Protein AF-A0A444XR98-F1 (afdb_monomer)

Foldseek 3Di:
DDDPQRCCCVPVVDHDPPPVDAWDFDDDPVDTDTHDPVRDDDDPPDDDDDDDDPVVVVVVCVVPVDDPVVVVVVLLVVCVVVPVVPDPVCVVVVHDDDSDDDDDDDDDDAFDWDAADPQFPDGIDGADPNDDDCPSRDDPHPLDDDQLDDDDDVVRVVCCVPDDDDDFDDVVVVDPRRDDPPPCPCLAPPLVVLVVVLVPFDDPDPVSVSVSVVSVSVSVSSVVVVVVVVVVVFVVVLVVPVVPDPDDDAFDFSDWDDGHPDIDTDTHHDPPPDDD

Sequence (276 aa):
MKSVVEYFQEMYGFTIQYTHLPCLQVGNQNKANYLPMEACKIVEGQRYTKRLNEKQITALLKVTCQRPRDRKNDILRTVQHNSYNKDPYAKEFGLKISEKLASVEARILPAPWLKYHESGKEKNCLPQVGQWNMMNKFGNLSYGFQANTWLVPPFIAKSPSNFVALPAEDESWGGNGGGQGRNGEYELRQWALDFVVLASLSCKTEEERVVRDRKAFLLHSRFVDILIFMAIKAIKHVMKSNIKNESNSPSSILHEERIGDLSGVVKCDIRNGNRV

Solvent-accessible surface area (backbone atoms only — not comparable to full-atom values): 17994 Å² total; per-residue (Å²): 138,81,51,74,61,56,48,35,33,72,76,67,69,42,81,74,83,67,76,88,57,70,60,46,78,42,83,49,88,93,59,67,41,76,39,54,57,90,82,57,76,87,71,83,92,70,82,84,83,73,88,74,53,72,69,56,47,52,55,48,45,70,72,68,68,61,56,73,69,58,49,52,52,52,51,48,51,49,50,60,71,64,39,60,78,70,37,66,65,40,56,72,74,69,55,79,71,77,83,64,81,87,84,76,94,81,80,88,78,79,68,65,78,45,80,46,38,82,66,12,86,40,38,66,48,70,46,55,98,91,42,80,78,67,80,60,29,73,20,79,53,91,83,60,83,84,76,73,76,86,86,80,60,68,84,62,67,72,47,61,93,79,58,75,85,72,90,73,73,51,66,91,74,75,42,81,60,62,80,72,83,61,90,72,77,62,57,74,48,60,56,68,59,54,53,52,57,56,72,68,53,67,62,90,47,72,67,36,36,53,53,44,54,52,52,48,50,56,53,49,54,55,50,51,54,51,51,51,52,50,51,51,51,54,50,53,49,43,60,61,52,52,79,76,52,96,82,78,70,87,66,45,76,68,46,76,50,76,45,73,79,45,74,51,75,44,65,51,75,68,82,78,77,77,89,126

Structure (mmCIF, N/CA/C/O backbone):
data_AF-A0A444XR98-F1
#
_entry.id   AF-A0A444XR98-F1
#
loop_
_atom_site.group_PDB
_atom_site.id
_atom_site.type_symbol
_atom_site.label_atom_id
_atom_site.label_alt_id
_atom_site.label_comp_id
_atom_site.label_asym_id
_atom_site.label_entity_id
_atom_site.label_seq_id
_atom_site.pdbx_PDB_ins_code
_atom_site.Cartn_x
_atom_site.Cartn_y
_atom_site.Cartn_z
_atom_site.occupancy
_atom_site.B_iso_or_equiv
_atom_site.auth_seq_id
_atom_site.auth_comp_id
_atom_site.auth_asym_id
_atom_site.auth_atom_id
_atom_site.pdbx_PDB_model_num
ATOM 1 N N . MET A 1 1 ? -22.009 15.738 46.926 1.00 65.38 1 MET A N 1
ATOM 2 C CA . MET A 1 1 ? -21.318 15.358 45.676 1.00 65.38 1 MET A CA 1
ATOM 3 C C . MET A 1 1 ? -21.162 13.848 45.738 1.00 65.38 1 MET A C 1
ATOM 5 O O . MET A 1 1 ? -20.566 13.402 46.704 1.00 65.38 1 MET A O 1
ATOM 9 N N . LYS A 1 2 ? -21.801 13.083 44.842 1.00 84.38 2 LYS A N 1
ATOM 10 C CA . LYS A 1 2 ? -21.720 11.610 44.847 1.00 84.38 2 LYS A CA 1
ATOM 11 C C . LYS A 1 2 ? -20.600 11.157 43.924 1.00 84.38 2 LYS A C 1
ATOM 13 O O . LYS A 1 2 ? -20.416 11.759 42.863 1.00 84.38 2 LYS A O 1
ATOM 18 N N . SER A 1 3 ? -19.863 10.127 44.320 1.00 90.69 3 SER A N 1
ATOM 19 C CA . SER A 1 3 ? -18.870 9.516 43.438 1.00 90.69 3 SER A CA 1
ATOM 20 C C . SER A 1 3 ? -19.556 8.720 42.319 1.00 90.69 3 SER A C 1
ATOM 22 O O . SER A 1 3 ? -20.712 8.313 42.442 1.00 90.69 3 SER A O 1
ATOM 24 N N . VAL A 1 4 ? -18.851 8.483 41.207 1.00 91.06 4 VAL A N 1
ATOM 25 C CA . VAL A 1 4 ? -19.368 7.622 40.124 1.00 91.06 4 VAL A CA 1
ATOM 26 C C . VAL A 1 4 ? -19.651 6.209 40.652 1.00 91.06 4 VAL A C 1
ATOM 28 O O . VAL A 1 4 ? -20.642 5.601 40.262 1.00 91.06 4 VAL A O 1
ATOM 31 N N . VAL A 1 5 ? -18.832 5.720 41.589 1.00 92.19 5 VAL A N 1
ATOM 32 C CA . VAL A 1 5 ? -19.006 4.410 42.236 1.00 92.19 5 VAL A CA 1
ATOM 33 C C . VAL A 1 5 ? -20.314 4.352 43.021 1.00 92.19 5 VAL A C 1
ATOM 35 O O . VAL A 1 5 ? -21.117 3.450 42.798 1.00 92.19 5 VAL A O 1
ATOM 38 N N . GLU A 1 6 ? -20.564 5.340 43.883 1.00 93.31 6 GLU A N 1
ATOM 39 C CA . GLU A 1 6 ? -21.811 5.438 44.652 1.00 93.31 6 GLU A CA 1
ATOM 40 C C . GLU A 1 6 ? -23.029 5.539 43.734 1.00 93.31 6 GLU A C 1
ATOM 42 O O . GLU A 1 6 ? -24.011 4.828 43.927 1.00 93.31 6 GLU A O 1
ATOM 47 N N . TYR A 1 7 ? -22.955 6.378 42.696 1.00 93.75 7 TYR A N 1
ATOM 48 C CA . TYR A 1 7 ? -24.053 6.554 41.749 1.00 93.75 7 TYR A CA 1
ATOM 49 C C . TYR A 1 7 ? -24.399 5.251 41.018 1.00 93.75 7 TYR A C 1
ATOM 51 O O . TYR A 1 7 ? -25.575 4.911 40.901 1.00 93.75 7 TYR A O 1
ATOM 59 N N . PHE A 1 8 ? -23.399 4.501 40.546 1.00 94.06 8 PHE A N 1
ATOM 60 C CA . PHE A 1 8 ? -23.641 3.240 39.842 1.00 94.06 8 PHE A CA 1
ATOM 61 C C . PHE A 1 8 ? -24.150 2.128 40.765 1.00 94.06 8 PHE A C 1
ATOM 63 O O . PHE A 1 8 ? -25.022 1.355 40.359 1.00 94.06 8 PHE A O 1
ATOM 70 N N . GLN A 1 9 ? -23.678 2.091 42.012 1.00 93.31 9 GLN A N 1
ATOM 71 C CA . GLN A 1 9 ? -24.171 1.152 43.013 1.00 93.31 9 GLN A CA 1
ATOM 72 C C . GLN A 1 9 ? -25.631 1.438 43.387 1.00 93.31 9 GLN A C 1
ATOM 74 O O . GLN A 1 9 ? -26.441 0.518 43.428 1.00 93.31 9 GLN A O 1
ATOM 79 N N . GLU A 1 10 ? -25.981 2.700 43.643 1.00 94.56 10 GLU A N 1
ATOM 80 C CA . GLU A 1 10 ? -27.330 3.081 44.076 1.00 94.56 10 GLU A CA 1
ATOM 81 C C . GLU A 1 10 ? -28.358 3.044 42.939 1.00 94.56 10 GLU A C 1
ATOM 83 O O . GLU A 1 10 ? -29.477 2.581 43.146 1.00 94.56 10 GLU A O 1
ATOM 88 N N . MET A 1 11 ? -28.003 3.529 41.743 1.00 93.75 11 MET A N 1
ATOM 89 C CA . MET A 1 11 ? -28.960 3.675 40.638 1.00 93.75 11 MET A CA 1
ATOM 90 C C . MET A 1 11 ? -29.090 2.425 39.773 1.00 93.75 11 MET A C 1
ATOM 92 O O . MET A 1 11 ? -30.169 2.166 39.245 1.00 93.75 11 MET A O 1
ATOM 96 N N . TYR A 1 12 ? -28.000 1.674 39.596 1.00 93.12 12 TYR A N 1
ATOM 97 C CA . TYR A 1 12 ? -27.964 0.510 38.706 1.00 93.12 12 TYR A CA 1
ATOM 98 C C . TYR A 1 12 ? -27.679 -0.804 39.442 1.00 93.12 12 TYR A C 1
ATOM 100 O O . TYR A 1 12 ? -27.669 -1.853 38.803 1.00 93.12 12 TYR A O 1
ATOM 108 N N . GLY A 1 13 ? -27.427 -0.776 40.759 1.00 92.75 13 GLY A N 1
ATOM 109 C CA . GLY A 1 13 ? -27.022 -1.969 41.511 1.00 92.75 13 GLY A CA 1
ATOM 110 C C . GLY A 1 13 ? -25.673 -2.538 41.059 1.00 92.75 13 GLY A C 1
ATOM 111 O O . GLY A 1 13 ? -25.397 -3.712 41.294 1.00 92.75 13 GLY A O 1
ATOM 112 N N . PHE A 1 14 ? -24.853 -1.739 40.365 1.00 93.06 14 PHE A N 1
ATOM 113 C CA . PHE A 1 14 ? -23.623 -2.195 39.727 1.00 93.06 14 PHE A CA 1
ATOM 114 C C . PHE A 1 14 ? -22.402 -1.862 40.588 1.00 93.06 14 PHE A C 1
ATOM 116 O O . PHE A 1 14 ? -22.016 -0.697 40.711 1.00 93.06 14 PHE A O 1
ATOM 123 N N . THR A 1 15 ? -21.770 -2.896 41.146 1.00 93.25 15 THR A N 1
ATOM 124 C CA . THR A 1 15 ? -20.541 -2.758 41.934 1.00 93.25 15 THR A CA 1
ATOM 125 C C . THR A 1 15 ? -19.320 -2.747 41.023 1.00 93.25 15 THR A C 1
ATOM 127 O O . THR A 1 15 ? -18.911 -3.784 40.503 1.00 93.25 15 THR A O 1
ATOM 130 N N . ILE A 1 16 ? -18.724 -1.567 40.856 1.00 93.44 16 ILE A N 1
ATOM 131 C CA . ILE A 1 16 ? -17.484 -1.373 40.093 1.00 93.44 16 ILE A CA 1
ATOM 132 C C . ILE A 1 16 ? -16.330 -2.060 40.832 1.00 93.44 16 ILE A C 1
ATOM 134 O O . ILE A 1 16 ? -16.056 -1.725 41.986 1.00 93.44 16 ILE A O 1
ATOM 138 N N . GLN A 1 17 ? -15.641 -2.997 40.179 1.00 93.94 17 GLN A N 1
ATOM 139 C CA . GLN A 1 17 ? -14.557 -3.757 40.815 1.00 93.94 17 GLN A CA 1
ATOM 140 C C . GLN A 1 17 ? -13.212 -3.029 40.739 1.00 93.94 17 GLN A C 1
ATOM 142 O O . GLN A 1 17 ? -12.435 -3.028 41.694 1.00 93.94 17 GLN A O 1
ATOM 147 N N . TYR A 1 18 ? -12.929 -2.374 39.617 1.00 93.69 18 TYR A N 1
ATOM 148 C CA . TYR A 1 18 ? -11.666 -1.703 39.334 1.00 93.69 18 TYR A CA 1
ATOM 149 C C . TYR A 1 18 ? -11.797 -0.191 39.538 1.00 93.69 18 TYR A C 1
ATOM 151 O O . TYR A 1 18 ? -11.607 0.615 38.630 1.00 93.69 18 TYR A O 1
ATOM 159 N N . THR A 1 19 ? -12.067 0.215 40.779 1.00 91.38 19 THR A N 1
ATOM 160 C CA . THR A 1 19 ? -12.257 1.626 41.175 1.00 91.38 19 THR A CA 1
ATOM 161 C C . THR A 1 19 ? -11.043 2.531 40.926 1.00 91.38 19 THR A C 1
ATOM 163 O O . THR A 1 19 ? -11.187 3.749 40.882 1.00 91.38 19 THR A O 1
ATOM 166 N N . HIS A 1 20 ? -9.853 1.953 40.740 1.00 92.25 20 HIS A N 1
ATOM 167 C CA . HIS A 1 20 ? -8.614 2.668 40.419 1.00 92.25 20 HIS A CA 1
ATOM 168 C C . HIS A 1 20 ? -8.515 3.095 38.943 1.00 92.25 20 HIS A C 1
ATOM 170 O O . HIS A 1 20 ? -7.621 3.860 38.582 1.00 92.25 20 HIS A O 1
ATOM 176 N N . LEU A 1 21 ? -9.394 2.586 38.075 1.00 94.00 21 LEU A N 1
ATOM 177 C CA . LEU A 1 21 ? -9.402 2.913 36.656 1.00 94.00 21 LEU A CA 1
ATOM 178 C C . LEU A 1 21 ? -10.132 4.241 36.383 1.00 94.00 21 LEU A C 1
ATOM 180 O O . LEU A 1 21 ? -11.132 4.550 37.034 1.00 94.00 21 LEU A O 1
ATOM 184 N N . PRO A 1 22 ? -9.681 5.033 35.393 1.00 93.94 22 PRO A N 1
ATOM 185 C CA . PRO A 1 22 ? -10.349 6.277 35.032 1.00 93.94 22 PRO A CA 1
ATOM 186 C C . PRO A 1 22 ? -11.726 6.030 34.399 1.00 93.94 22 PRO A C 1
ATOM 188 O O . PRO A 1 22 ? -11.976 5.003 33.766 1.00 93.94 22 PRO A O 1
ATOM 191 N N . CYS A 1 23 ? -12.611 7.018 34.514 1.00 93.06 23 CYS A N 1
ATOM 192 C CA . CYS A 1 23 ? -13.880 7.029 33.790 1.00 93.06 23 CYS A CA 1
ATOM 193 C C . CYS A 1 23 ? -13.703 7.594 32.373 1.00 93.06 23 CYS A C 1
ATOM 195 O O . CYS A 1 23 ? -12.907 8.504 32.141 1.00 93.06 23 CYS A O 1
ATOM 197 N N . LEU A 1 24 ? -14.503 7.098 31.433 1.00 93.94 24 LEU A N 1
ATOM 198 C CA . LEU A 1 24 ? -14.656 7.677 30.107 1.00 93.94 24 LEU A CA 1
ATOM 199 C C . LEU A 1 24 ? -15.544 8.915 30.202 1.00 93.94 24 LEU A C 1
ATOM 201 O O . LEU A 1 24 ? -16.694 8.830 30.635 1.00 93.94 24 LEU A O 1
ATOM 205 N N . GLN A 1 25 ? -15.024 10.058 29.769 1.00 93.00 25 GLN A N 1
ATOM 206 C CA . GLN A 1 25 ? -15.828 11.256 29.585 1.00 93.00 25 GLN A CA 1
ATOM 207 C C . GLN A 1 25 ? -16.509 11.191 28.217 1.00 93.00 25 GLN A C 1
ATOM 209 O O . GLN A 1 25 ? -15.845 11.150 27.181 1.00 93.00 25 GLN A O 1
ATOM 214 N N . VAL A 1 26 ? -17.837 11.185 28.216 1.00 91.50 26 VAL A N 1
ATOM 215 C CA . VAL A 1 26 ? -18.655 11.115 27.004 1.00 91.50 26 VAL A CA 1
ATOM 216 C C . VAL A 1 26 ? -19.630 12.289 26.937 1.00 91.50 26 VAL A C 1
ATOM 218 O O . VAL A 1 26 ? -20.009 12.872 27.955 1.00 91.50 26 VAL A O 1
ATOM 221 N N . GLY A 1 27 ? -20.062 12.623 25.722 1.00 88.31 27 GLY A N 1
ATOM 222 C CA . GLY A 1 27 ? -20.971 13.738 25.466 1.00 88.31 27 GLY A CA 1
ATOM 223 C C . GLY A 1 27 ? -20.254 15.064 25.206 1.00 88.31 27 GLY A C 1
ATOM 224 O O . GLY A 1 27 ? -19.092 15.099 24.805 1.00 88.31 27 GLY A O 1
ATOM 225 N N . ASN A 1 28 ? -20.984 16.166 25.380 1.00 85.94 28 ASN A N 1
ATOM 226 C CA . ASN A 1 28 ? -20.473 17.515 25.139 1.00 85.94 28 ASN A CA 1
ATOM 227 C C . ASN A 1 28 ? -19.620 17.992 26.331 1.00 85.94 28 ASN A C 1
ATOM 229 O O . ASN A 1 28 ? -19.917 17.662 27.477 1.00 85.94 28 ASN A O 1
ATOM 233 N N . GLN A 1 29 ? -18.612 18.829 26.080 1.00 81.62 29 GLN A N 1
ATOM 234 C CA . GLN A 1 29 ? -17.752 19.419 27.113 1.00 81.62 29 GLN A CA 1
ATOM 235 C C . GLN A 1 29 ? -18.553 20.201 28.167 1.00 81.62 29 GLN A C 1
ATOM 237 O O . GLN A 1 29 ? -18.227 20.144 29.348 1.00 81.62 29 GLN A O 1
ATOM 242 N N . ASN A 1 30 ? -19.656 20.843 27.764 1.00 82.25 30 ASN A N 1
ATOM 243 C CA . ASN A 1 30 ? -20.523 21.616 28.665 1.00 82.25 30 ASN A CA 1
ATOM 244 C C . ASN A 1 30 ? -21.433 20.749 29.555 1.00 82.25 30 ASN A C 1
ATOM 246 O O . ASN A 1 30 ? -21.998 21.245 30.526 1.00 82.25 30 ASN A O 1
ATOM 250 N N . LYS A 1 31 ? -21.610 19.464 29.224 1.00 83.25 31 LYS A N 1
ATOM 251 C CA . LYS A 1 31 ? -22.390 18.504 30.015 1.00 83.25 31 LYS A CA 1
ATOM 252 C C . LYS A 1 31 ? -21.711 17.140 29.948 1.00 83.25 31 LYS A C 1
ATOM 254 O O . LYS A 1 31 ? -22.179 16.222 29.274 1.00 83.25 31 LYS A O 1
ATOM 259 N N . ALA A 1 32 ? -20.562 17.066 30.611 1.00 84.06 32 ALA A N 1
ATOM 260 C CA . ALA A 1 32 ? -19.746 15.869 30.682 1.00 84.06 32 ALA A CA 1
ATOM 261 C C . ALA A 1 32 ? -20.475 14.764 31.459 1.00 84.06 32 ALA A C 1
ATOM 263 O O . ALA A 1 32 ? -20.850 14.960 32.615 1.00 84.06 32 ALA A O 1
ATOM 264 N N . ASN A 1 33 ? -20.639 13.599 30.834 1.00 90.38 33 ASN A N 1
ATOM 265 C CA . ASN A 1 33 ? -21.074 12.382 31.509 1.00 90.38 33 ASN A CA 1
ATOM 266 C C . ASN A 1 33 ? -19.858 11.477 31.714 1.00 90.38 33 ASN A C 1
ATOM 268 O O . ASN A 1 33 ? -19.052 11.313 30.799 1.00 90.38 33 ASN A O 1
ATOM 272 N N . TYR A 1 34 ? -19.739 10.878 32.896 1.00 92.19 34 TYR A N 1
ATOM 273 C CA . TYR A 1 34 ? -18.639 9.977 33.229 1.00 92.19 34 TYR A CA 1
ATOM 274 C C . TYR A 1 34 ? -19.149 8.543 33.299 1.00 92.19 34 TYR A C 1
ATOM 276 O O . TYR A 1 34 ? -20.070 8.248 34.059 1.00 92.19 34 TYR A O 1
ATOM 284 N N . LEU A 1 35 ? -18.546 7.662 32.505 1.00 93.75 35 LEU A N 1
ATOM 285 C CA . LEU A 1 35 ? -18.881 6.244 32.464 1.00 93.75 35 LEU A CA 1
ATOM 286 C C . LEU A 1 35 ? -17.686 5.402 32.929 1.00 93.75 35 LEU A C 1
ATOM 288 O O . LEU A 1 35 ? -16.590 5.564 32.389 1.00 93.75 35 LEU A O 1
ATOM 292 N N . PRO A 1 36 ? -17.864 4.480 33.887 1.00 94.56 36 PRO A N 1
ATOM 293 C CA . PRO A 1 36 ? -16.843 3.493 34.220 1.00 94.56 36 PRO A CA 1
ATOM 294 C C . PRO A 1 36 ? -16.471 2.661 32.989 1.00 94.56 36 PRO A C 1
ATOM 296 O O . PRO A 1 36 ? -17.356 2.234 32.243 1.00 94.56 36 PRO A O 1
ATOM 299 N N . MET A 1 37 ? -15.178 2.387 32.786 1.00 94.25 37 MET A N 1
ATOM 300 C CA . MET A 1 37 ? -14.731 1.558 31.655 1.00 94.25 37 MET A CA 1
ATOM 301 C C . MET A 1 37 ? -15.357 0.155 31.675 1.00 94.25 37 MET A C 1
ATOM 303 O O . MET A 1 37 ? -15.681 -0.371 30.616 1.00 94.25 37 MET A O 1
ATOM 307 N N . GLU A 1 38 ? -15.600 -0.409 32.863 1.00 94.19 38 GLU A N 1
ATOM 308 C CA . GLU A 1 38 ? -16.276 -1.706 33.051 1.00 94.19 38 GLU A CA 1
ATOM 309 C C . GLU A 1 38 ? -17.710 -1.738 32.519 1.00 94.19 38 GLU A C 1
ATOM 311 O O . GLU A 1 38 ? -18.187 -2.782 32.082 1.00 94.19 38 GLU A O 1
ATOM 316 N N . ALA A 1 39 ? -18.397 -0.596 32.534 1.00 91.38 39 ALA A N 1
ATOM 317 C CA . ALA A 1 39 ? -19.766 -0.481 32.050 1.00 91.38 39 ALA A CA 1
ATOM 318 C C . ALA A 1 39 ? -19.838 -0.222 30.531 1.00 91.38 39 ALA A C 1
ATOM 320 O O . ALA A 1 39 ? -20.929 -0.062 29.986 1.00 91.38 39 ALA A O 1
ATOM 321 N N . CYS A 1 40 ? -18.696 -0.148 29.834 1.00 93.19 40 CYS A N 1
ATOM 322 C CA . CYS A 1 40 ? -18.617 0.257 28.432 1.00 93.19 40 CYS A CA 1
ATOM 323 C C . CYS A 1 40 ? -18.128 -0.876 27.517 1.00 93.19 40 CYS A C 1
ATOM 325 O O . CYS A 1 40 ? -17.178 -1.590 27.825 1.00 93.19 40 CYS A O 1
ATOM 327 N N . LYS A 1 41 ? -18.721 -0.975 26.319 1.00 95.12 41 LYS A N 1
ATOM 328 C CA . LYS A 1 41 ? -18.253 -1.836 25.221 1.00 95.12 41 LYS A CA 1
ATOM 329 C C . LYS A 1 41 ? -18.021 -0.990 23.970 1.00 95.12 41 LYS A C 1
ATOM 331 O O . LYS A 1 41 ? -18.803 -0.092 23.667 1.00 95.12 41 LYS A O 1
ATOM 336 N N . ILE A 1 42 ? -16.961 -1.291 23.220 1.00 94.19 42 ILE A N 1
ATOM 337 C CA . ILE A 1 42 ? -16.738 -0.677 21.905 1.00 94.19 42 ILE A CA 1
ATOM 338 C C . ILE A 1 42 ? -17.817 -1.189 20.946 1.00 94.19 42 ILE A C 1
ATOM 340 O O . ILE A 1 42 ? -17.943 -2.395 20.734 1.00 94.19 42 ILE A O 1
ATOM 344 N N . VAL A 1 43 ? -18.591 -0.267 20.373 1.00 94.44 43 VAL A N 1
ATOM 345 C CA . VAL A 1 43 ? -19.638 -0.581 19.390 1.00 94.44 43 VAL A CA 1
ATOM 346 C C . VAL A 1 43 ? -19.009 -1.119 18.102 1.00 94.44 43 VAL A C 1
ATOM 348 O O . VAL A 1 43 ? -17.973 -0.624 17.652 1.00 94.44 43 VAL A O 1
ATOM 351 N N . GLU A 1 44 ? -19.636 -2.129 17.506 1.00 96.00 44 GLU A N 1
ATOM 352 C CA . GLU A 1 44 ? -19.178 -2.757 16.264 1.00 96.00 44 GLU A CA 1
ATOM 353 C C . GLU A 1 44 ? -19.376 -1.838 15.041 1.00 96.00 44 GLU A C 1
ATOM 355 O O . GLU A 1 44 ? -20.108 -0.851 15.089 1.00 96.00 44 GLU A O 1
ATOM 360 N N . GLY A 1 45 ? -18.683 -2.127 13.934 1.00 94.56 45 GLY A N 1
ATOM 361 C CA . GLY A 1 45 ? -18.798 -1.353 12.685 1.00 94.56 45 GLY A CA 1
ATOM 362 C C . GLY A 1 45 ? -18.037 -0.018 12.655 1.00 94.56 45 GLY A C 1
ATOM 363 O O . GLY A 1 45 ? -18.069 0.689 11.649 1.00 94.56 45 GLY A O 1
ATOM 364 N N . GLN A 1 46 ? -17.306 0.330 13.717 1.00 95.19 46 GLN A N 1
ATOM 365 C CA . GLN A 1 46 ? -16.475 1.535 13.747 1.00 95.19 46 GLN A CA 1
ATOM 366 C C . GLN A 1 46 ? -15.186 1.357 12.930 1.00 95.19 46 GLN A C 1
ATOM 368 O O . GLN A 1 46 ? -14.359 0.489 13.213 1.00 95.19 46 GLN A O 1
ATOM 373 N N . ARG A 1 47 ? -14.974 2.222 11.930 1.00 94.38 47 ARG A N 1
ATOM 374 C CA . ARG A 1 47 ? -13.737 2.241 11.136 1.00 94.38 47 ARG A CA 1
ATOM 375 C C . ARG A 1 47 ? -12.575 2.818 11.947 1.00 94.38 47 ARG A C 1
ATOM 377 O O . ARG A 1 47 ? -12.629 3.960 12.393 1.00 94.38 47 ARG A O 1
ATOM 384 N N . TYR A 1 48 ? -11.473 2.075 12.034 1.00 93.19 48 TYR A N 1
ATOM 385 C CA . TYR A 1 48 ? -10.217 2.582 12.589 1.00 93.19 48 TYR A CA 1
ATOM 386 C C . TYR A 1 48 ? -9.495 3.496 11.584 1.00 93.19 48 TYR A C 1
ATOM 388 O O . TYR A 1 48 ? -9.276 3.110 10.435 1.00 93.19 48 TYR A O 1
ATOM 396 N N . THR A 1 49 ? -9.129 4.710 12.002 1.00 94.25 49 THR A N 1
ATOM 397 C CA . THR A 1 49 ? -8.549 5.748 11.122 1.00 94.25 49 THR A CA 1
ATOM 398 C C . THR A 1 49 ? -7.069 6.027 11.369 1.00 94.25 49 THR A C 1
ATOM 400 O O . THR A 1 49 ? -6.414 6.631 10.521 1.00 94.25 49 THR A O 1
ATOM 403 N N . LYS A 1 50 ? -6.523 5.608 12.514 1.00 94.94 50 LYS A N 1
ATOM 404 C CA . LYS A 1 50 ? -5.113 5.838 12.851 1.00 94.94 50 LYS A CA 1
ATOM 405 C C . LYS A 1 50 ? -4.203 4.852 12.111 1.00 94.94 50 LYS A C 1
ATOM 407 O O . LYS A 1 50 ? -4.642 3.809 11.625 1.00 94.94 50 LYS A O 1
ATOM 412 N N . ARG A 1 51 ? -2.909 5.176 12.043 1.00 93.31 51 ARG A N 1
ATOM 413 C CA . ARG A 1 51 ? -1.896 4.290 11.458 1.00 93.31 51 ARG A CA 1
ATOM 414 C C . ARG A 1 51 ? -1.763 3.013 12.291 1.00 93.31 51 ARG A C 1
ATOM 416 O O . ARG A 1 51 ? -1.618 3.074 13.508 1.00 93.31 51 ARG A O 1
ATOM 423 N N . LEU A 1 52 ? -1.787 1.873 11.608 1.00 94.75 52 LEU A N 1
ATOM 424 C CA . LEU A 1 52 ? -1.552 0.560 12.201 1.00 94.75 52 LEU A CA 1
ATOM 425 C C . LEU A 1 52 ? -0.057 0.336 12.461 1.00 94.75 52 LEU A C 1
ATOM 427 O O . LEU A 1 52 ? 0.795 0.857 11.737 1.00 94.75 52 LEU A O 1
ATOM 431 N N . ASN A 1 53 ? 0.264 -0.465 13.475 1.00 96.00 53 ASN A N 1
ATOM 432 C CA . ASN A 1 53 ? 1.640 -0.894 13.718 1.00 96.00 53 ASN A CA 1
ATOM 433 C C . ASN A 1 53 ? 2.080 -1.979 12.711 1.00 96.00 53 ASN A C 1
ATOM 435 O O . ASN A 1 53 ? 1.257 -2.578 12.020 1.00 96.00 53 ASN A O 1
ATOM 439 N N . GLU A 1 54 ? 3.381 -2.262 12.630 1.00 96.12 54 GLU A N 1
ATOM 440 C CA . GLU A 1 54 ? 3.938 -3.203 11.642 1.00 96.12 54 GLU A CA 1
ATOM 441 C C . GLU A 1 54 ? 3.345 -4.615 11.740 1.00 96.12 54 GLU A C 1
ATOM 443 O O . GLU A 1 54 ? 3.064 -5.248 10.720 1.00 96.12 54 GLU A O 1
ATOM 448 N N . LYS A 1 55 ? 3.087 -5.099 12.963 1.00 96.81 55 LYS A N 1
ATOM 449 C CA . LYS A 1 55 ? 2.473 -6.415 13.194 1.00 96.81 55 LYS A CA 1
ATOM 450 C C . LYS A 1 55 ? 1.042 -6.460 12.653 1.00 96.81 55 LYS A C 1
ATOM 452 O O . LYS A 1 55 ? 0.677 -7.414 11.969 1.00 96.81 55 LYS A O 1
ATOM 457 N N . GLN A 1 56 ? 0.254 -5.418 12.914 1.00 96.00 56 GLN A N 1
ATOM 458 C CA . GLN A 1 56 ? -1.117 -5.266 12.422 1.00 96.00 56 GLN A CA 1
ATOM 459 C C . GLN A 1 56 ? -1.158 -5.132 10.897 1.00 96.00 56 GLN A C 1
ATOM 461 O O . GLN A 1 56 ? -1.972 -5.793 10.259 1.00 96.00 56 GLN A O 1
ATOM 466 N N . ILE A 1 57 ? -0.257 -4.340 10.303 1.00 95.25 57 ILE A N 1
ATOM 467 C CA . ILE A 1 57 ? -0.134 -4.214 8.842 1.00 95.25 57 ILE A CA 1
ATOM 468 C C . ILE A 1 57 ? 0.209 -5.570 8.226 1.00 95.25 57 ILE A C 1
ATOM 470 O O . ILE A 1 57 ? -0.431 -5.986 7.266 1.00 95.25 57 ILE A O 1
ATOM 474 N N . THR A 1 58 ? 1.171 -6.295 8.797 1.00 95.62 58 THR A N 1
ATOM 475 C CA . THR A 1 58 ? 1.569 -7.619 8.301 1.00 95.62 58 THR A CA 1
ATOM 476 C C . THR A 1 58 ? 0.417 -8.620 8.378 1.00 95.62 58 THR A C 1
ATOM 478 O O . THR A 1 58 ? 0.188 -9.368 7.430 1.00 95.62 5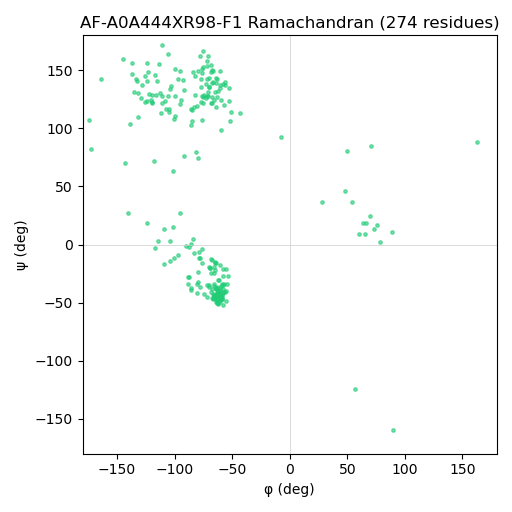8 THR A O 1
ATOM 481 N N . ALA A 1 59 ? -0.335 -8.631 9.482 1.00 96.19 59 ALA A N 1
ATOM 482 C CA . ALA A 1 59 ? -1.519 -9.475 9.624 1.00 96.19 59 ALA A CA 1
ATOM 483 C C . ALA A 1 59 ? -2.595 -9.119 8.586 1.00 96.19 59 ALA A C 1
ATOM 485 O O . ALA A 1 59 ? -3.146 -10.010 7.942 1.00 96.19 59 ALA A O 1
ATOM 486 N N . LEU A 1 60 ? -2.834 -7.823 8.360 1.00 95.31 60 LEU A N 1
ATOM 487 C CA . LEU A 1 60 ? -3.766 -7.346 7.341 1.00 95.31 60 LEU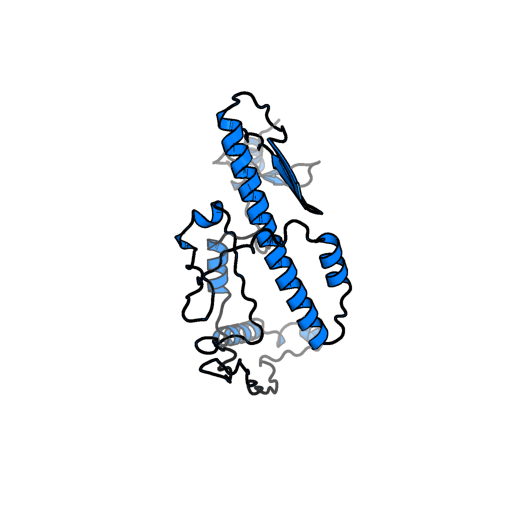 A CA 1
ATOM 488 C C . LEU A 1 60 ? -3.328 -7.764 5.932 1.00 95.31 60 LEU A C 1
ATOM 490 O O . LEU A 1 60 ? -4.146 -8.263 5.164 1.00 95.31 60 LEU A O 1
ATOM 494 N N . LEU A 1 61 ? -2.047 -7.608 5.589 1.00 95.00 61 LEU A N 1
ATOM 495 C CA . LEU A 1 61 ? -1.498 -8.018 4.294 1.00 95.00 61 LEU A CA 1
ATOM 496 C C . LEU A 1 61 ? -1.644 -9.525 4.070 1.00 95.00 61 LEU A C 1
ATOM 498 O O . LEU A 1 61 ? -2.062 -9.936 2.994 1.00 95.00 61 LEU A O 1
ATOM 502 N N . LYS A 1 62 ? -1.391 -10.353 5.091 1.00 92.62 62 LYS A N 1
ATOM 503 C CA . LYS A 1 62 ? -1.579 -11.812 4.995 1.00 92.62 62 LYS A CA 1
ATOM 504 C C . LYS A 1 62 ? -3.009 -12.207 4.624 1.00 92.62 62 LYS A C 1
ATOM 506 O O . LYS A 1 62 ? -3.193 -13.194 3.923 1.00 92.62 62 LYS A O 1
ATOM 511 N N . VAL A 1 63 ? -4.001 -11.452 5.092 1.00 90.00 63 VAL A N 1
ATOM 512 C CA . VAL A 1 63 ? -5.420 -11.721 4.812 1.00 90.00 63 VAL A CA 1
ATOM 513 C C . VAL A 1 63 ? -5.867 -11.094 3.488 1.00 90.00 63 VAL A C 1
ATOM 515 O O . VAL A 1 63 ? -6.653 -11.687 2.757 1.00 90.00 63 VAL A O 1
ATOM 518 N N . THR A 1 64 ? -5.370 -9.901 3.156 1.00 92.75 64 THR A N 1
ATOM 519 C CA . THR A 1 64 ? -5.847 -9.119 2.001 1.00 92.75 64 THR A CA 1
ATOM 520 C C . THR A 1 64 ? -5.119 -9.433 0.691 1.00 92.75 64 THR A C 1
ATOM 522 O O . THR A 1 64 ? -5.712 -9.310 -0.383 1.00 92.75 64 THR A O 1
ATOM 525 N N . CYS A 1 65 ? -3.855 -9.863 0.737 1.00 93.12 65 CYS A N 1
ATOM 526 C CA . CYS A 1 65 ? -3.069 -10.220 -0.444 1.00 93.12 65 CYS A CA 1
ATOM 527 C C . CYS A 1 65 ? -3.399 -11.639 -0.927 1.00 93.12 65 CYS A C 1
ATOM 529 O O . CYS A 1 65 ? -2.661 -12.592 -0.683 1.00 93.12 65 CYS A O 1
ATOM 531 N N . GLN A 1 66 ? -4.510 -11.772 -1.647 1.00 93.69 66 GLN A N 1
ATOM 532 C CA . GLN A 1 66 ? -4.970 -13.042 -2.207 1.00 93.69 66 GLN A CA 1
ATOM 533 C C . GLN A 1 66 ? -4.520 -13.241 -3.658 1.00 93.69 66 GLN A C 1
ATOM 535 O O . GLN A 1 66 ? -4.420 -12.288 -4.438 1.00 93.69 66 GLN A O 1
ATOM 540 N N . ARG A 1 67 ? -4.302 -14.502 -4.060 1.00 95.81 67 ARG A N 1
ATOM 541 C CA . ARG A 1 67 ? -4.028 -14.834 -5.465 1.00 95.81 67 ARG A CA 1
ATOM 542 C C . ARG A 1 67 ? -5.278 -14.566 -6.316 1.00 95.81 67 ARG A C 1
ATOM 544 O O . ARG A 1 67 ? -6.394 -14.748 -5.828 1.00 95.81 67 ARG A O 1
ATOM 551 N N . PRO A 1 68 ? -5.132 -14.219 -7.610 1.00 96.75 68 PRO A N 1
ATOM 552 C CA . PRO A 1 68 ? -6.276 -13.900 -8.470 1.00 96.75 68 PRO A CA 1
ATOM 553 C C . PRO A 1 68 ? -7.359 -14.988 -8.525 1.00 96.75 68 PRO A C 1
ATOM 555 O O . PRO A 1 68 ? -8.542 -14.670 -8.609 1.00 96.75 68 PRO A O 1
ATOM 558 N N . ARG A 1 69 ? -6.966 -16.268 -8.450 1.00 97.00 69 ARG A N 1
ATOM 559 C CA . ARG A 1 69 ? -7.902 -17.405 -8.436 1.00 97.00 69 ARG A CA 1
ATOM 560 C C . ARG A 1 69 ? -8.769 -17.417 -7.174 1.00 97.00 69 ARG A C 1
ATOM 562 O O . ARG A 1 69 ? -9.983 -17.548 -7.283 1.00 97.00 69 ARG A O 1
ATOM 569 N N . ASP A 1 70 ? -8.156 -17.222 -6.011 1.00 95.81 70 ASP A N 1
ATOM 570 C CA . ASP A 1 70 ? -8.856 -17.223 -4.723 1.00 95.81 70 ASP A CA 1
ATOM 571 C C . ASP A 1 70 ? -9.787 -16.013 -4.632 1.00 95.81 70 ASP A C 1
ATOM 573 O O . ASP A 1 70 ? -10.979 -16.160 -4.373 1.00 95.81 70 ASP A O 1
ATOM 577 N N . ARG A 1 71 ? -9.282 -14.833 -5.016 1.00 96.06 71 ARG A N 1
ATOM 578 C CA . ARG A 1 71 ? -10.076 -13.601 -5.069 1.00 96.06 71 ARG A CA 1
ATOM 579 C C . ARG A 1 71 ? -11.291 -13.727 -5.991 1.00 96.06 71 ARG A C 1
ATOM 581 O O . ARG A 1 71 ? -12.375 -13.266 -5.645 1.00 96.06 71 AR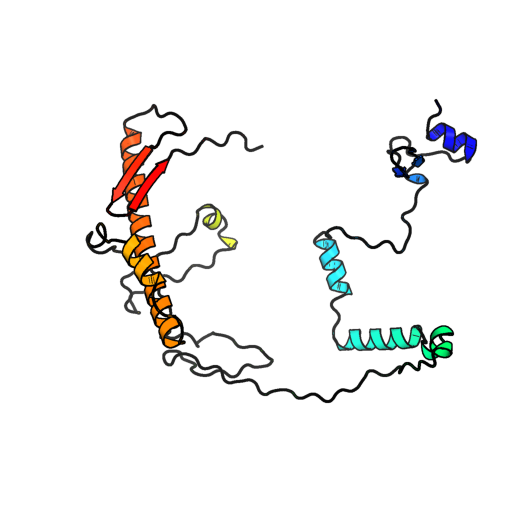G A O 1
ATOM 588 N N . LYS A 1 72 ? -11.133 -14.361 -7.160 1.00 96.62 72 LYS A N 1
ATOM 589 C CA . LYS A 1 72 ? -12.244 -14.649 -8.083 1.00 96.62 72 LYS A CA 1
ATOM 590 C C . LYS A 1 72 ? -13.323 -15.499 -7.405 1.00 96.62 72 LYS A C 1
ATOM 592 O O . LYS A 1 72 ? -14.505 -15.185 -7.526 1.00 96.62 72 LYS A O 1
ATOM 597 N N . ASN A 1 73 ? -12.923 -16.558 -6.706 1.00 96.00 73 ASN A N 1
ATOM 598 C CA . ASN A 1 73 ? -13.854 -17.455 -6.024 1.00 96.00 73 ASN A CA 1
ATOM 599 C C . ASN A 1 73 ? -14.566 -16.758 -4.856 1.00 96.00 73 ASN A C 1
ATOM 601 O O . ASN A 1 73 ? -15.760 -16.970 -4.659 1.00 96.00 73 ASN A O 1
ATOM 605 N N . ASP A 1 74 ? -13.869 -15.899 -4.113 1.00 95.50 74 ASP A N 1
ATOM 606 C CA . ASP A 1 74 ? -14.446 -15.115 -3.014 1.00 95.50 74 ASP A CA 1
ATOM 607 C C . ASP A 1 74 ? -15.507 -14.132 -3.508 1.00 95.50 74 ASP A C 1
ATOM 609 O O . ASP A 1 74 ? -16.590 -14.045 -2.926 1.00 95.50 74 ASP A O 1
ATOM 613 N N . ILE A 1 75 ? -15.241 -13.449 -4.625 1.00 95.88 75 ILE A N 1
ATOM 614 C CA . ILE A 1 75 ? -16.211 -12.553 -5.266 1.00 95.88 75 ILE A CA 1
ATOM 615 C C . ILE A 1 75 ? -17.460 -13.334 -5.685 1.00 95.88 75 ILE A C 1
ATOM 617 O O . ILE A 1 75 ? -18.570 -12.929 -5.349 1.00 95.88 75 ILE A O 1
ATOM 621 N N . LEU A 1 76 ? -17.295 -14.471 -6.371 1.00 95.56 76 LEU A N 1
ATOM 622 C CA . LEU A 1 76 ? -18.425 -15.295 -6.816 1.00 95.56 76 LEU A CA 1
ATOM 623 C C . LEU A 1 76 ? -19.261 -15.808 -5.635 1.00 95.56 76 LEU A C 1
ATOM 625 O O . LEU A 1 76 ? -20.487 -15.713 -5.668 1.00 95.56 76 LEU A O 1
ATOM 629 N N . ARG A 1 77 ? -18.610 -16.275 -4.562 1.00 95.94 77 ARG A N 1
ATOM 630 C CA . ARG A 1 77 ? -19.293 -16.688 -3.326 1.00 95.94 77 ARG A CA 1
ATOM 631 C C . ARG A 1 77 ? -20.057 -15.538 -2.677 1.00 95.94 77 ARG A C 1
ATOM 633 O O . ARG A 1 77 ? -21.190 -15.733 -2.256 1.00 95.94 77 ARG A O 1
ATOM 640 N N . THR A 1 78 ? -19.465 -14.347 -2.628 1.00 96.00 78 THR A N 1
ATOM 641 C CA . THR A 1 78 ? -20.102 -13.151 -2.051 1.00 96.00 78 THR A CA 1
ATOM 642 C C . THR A 1 78 ? -21.348 -12.752 -2.838 1.00 96.00 78 THR A C 1
ATOM 644 O O . THR A 1 78 ? -22.390 -12.486 -2.248 1.00 96.00 78 THR A O 1
ATOM 647 N N . VAL A 1 79 ? -21.278 -12.767 -4.173 1.00 94.56 79 VAL A N 1
ATOM 648 C CA . VAL A 1 79 ? -22.425 -12.450 -5.039 1.00 94.56 79 VAL A CA 1
ATOM 649 C C . VAL A 1 79 ? -23.566 -13.454 -4.845 1.00 94.56 79 VAL A C 1
ATOM 651 O O . VAL A 1 79 ? -24.718 -13.044 -4.711 1.00 94.56 79 VAL A O 1
ATOM 654 N N . GLN A 1 80 ? -23.252 -14.751 -4.760 1.00 92.44 80 GLN A N 1
ATOM 655 C CA . GLN A 1 80 ? -24.241 -15.800 -4.485 1.00 92.44 80 GLN A CA 1
ATOM 656 C C . GLN A 1 80 ? -24.863 -15.651 -3.090 1.00 92.44 80 GLN A C 1
ATOM 658 O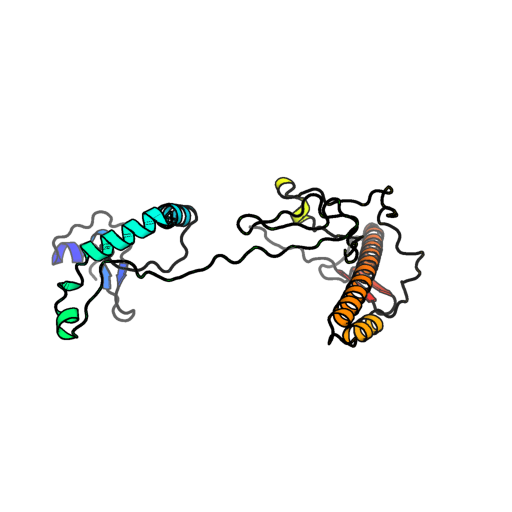 O . GLN A 1 80 ? -26.086 -15.698 -2.947 1.00 92.44 80 GLN A O 1
ATOM 663 N N . HIS A 1 81 ? -24.031 -15.425 -2.069 1.00 95.25 81 HIS A N 1
ATOM 664 C CA . HIS A 1 81 ? -24.476 -15.241 -0.688 1.00 95.25 81 HIS A CA 1
ATOM 665 C C . HIS A 1 81 ? -25.418 -14.041 -0.548 1.00 95.25 81 HIS A C 1
ATOM 667 O O . HIS A 1 81 ? -26.479 -14.165 0.056 1.00 95.25 81 HIS A O 1
ATOM 673 N N . ASN A 1 82 ? -25.074 -12.914 -1.174 1.00 93.06 82 ASN A N 1
ATOM 674 C CA . ASN A 1 82 ? -25.878 -11.696 -1.111 1.00 93.06 82 ASN A CA 1
ATOM 675 C C . ASN A 1 82 ? -27.201 -11.818 -1.879 1.00 93.06 82 ASN A C 1
ATOM 677 O O . ASN A 1 82 ? -28.121 -11.052 -1.609 1.00 93.06 82 ASN A O 1
ATOM 681 N N . SER A 1 83 ? -27.320 -12.775 -2.814 1.00 90.75 83 SER A N 1
ATOM 682 C CA . SER A 1 83 ? -28.571 -13.089 -3.520 1.00 90.75 83 SER A CA 1
ATOM 683 C C . SER A 1 83 ? -29.285 -11.842 -4.063 1.00 90.75 83 SER A C 1
ATOM 685 O O . SER A 1 83 ? -30.498 -11.701 -3.914 1.00 90.75 83 SER A O 1
ATOM 687 N N . TYR A 1 84 ? -28.543 -10.938 -4.714 1.00 91.00 84 TYR A N 1
ATOM 688 C CA . TYR A 1 84 ? -29.037 -9.618 -5.136 1.00 91.00 84 TYR A CA 1
ATOM 689 C C . TYR A 1 84 ? -30.321 -9.658 -5.983 1.00 91.00 84 TYR A C 1
ATOM 691 O O . TYR A 1 84 ? -31.130 -8.741 -5.929 1.00 91.00 84 TYR A O 1
ATOM 699 N N . ASN A 1 85 ? -30.562 -10.749 -6.713 1.00 87.88 85 ASN A N 1
ATOM 700 C CA . ASN A 1 85 ? -31.793 -10.960 -7.485 1.00 87.88 85 ASN A CA 1
ATOM 701 C C . ASN A 1 85 ? -33.064 -11.080 -6.617 1.00 87.88 85 ASN A C 1
ATOM 703 O O . ASN A 1 85 ? -34.184 -10.994 -7.125 1.00 87.88 85 ASN A O 1
ATOM 707 N N . LYS A 1 86 ? -32.914 -11.315 -5.310 1.00 90.81 86 LYS A N 1
ATOM 708 C CA . LYS A 1 86 ? -34.012 -11.387 -4.339 1.00 90.81 86 LYS A CA 1
ATOM 709 C C . LYS A 1 86 ? -34.231 -10.074 -3.591 1.00 90.81 86 LYS A C 1
ATOM 711 O O . LYS A 1 86 ? -35.245 -9.980 -2.903 1.00 90.81 86 LYS A O 1
ATOM 716 N N . ASP A 1 87 ? -33.341 -9.096 -3.746 1.00 94.19 87 ASP A N 1
ATOM 717 C CA . ASP A 1 87 ? -33.418 -7.820 -3.043 1.00 94.19 87 ASP A CA 1
ATOM 718 C C . ASP A 1 87 ? -34.693 -7.042 -3.442 1.00 94.19 87 ASP A C 1
ATOM 720 O O . ASP A 1 87 ? -34.968 -6.887 -4.639 1.00 94.19 87 ASP A O 1
ATOM 724 N N . PRO A 1 88 ? -35.516 -6.602 -2.469 1.00 94.88 88 PRO A N 1
ATOM 725 C CA . PRO A 1 88 ? -36.790 -5.949 -2.753 1.00 94.88 88 PRO A CA 1
ATOM 726 C C . PRO A 1 88 ? -36.607 -4.597 -3.449 1.00 94.88 88 PRO A C 1
ATOM 728 O O . PRO A 1 88 ? -37.373 -4.288 -4.359 1.00 94.88 88 PRO A O 1
ATOM 731 N N . TYR A 1 89 ? -35.565 -3.842 -3.097 1.00 94.88 89 TYR A N 1
ATOM 732 C CA . TYR A 1 89 ? -35.286 -2.545 -3.707 1.00 94.88 89 TYR A CA 1
ATOM 733 C C . 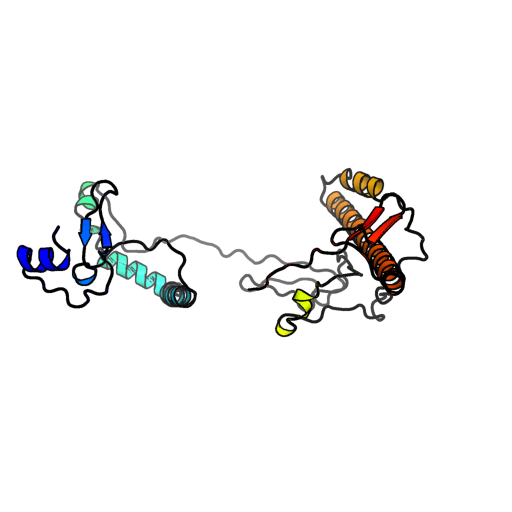TYR A 1 89 ? -34.788 -2.716 -5.143 1.00 94.88 89 TYR A C 1
ATOM 735 O O . TYR A 1 89 ? -35.291 -2.069 -6.055 1.00 94.88 89 TYR A O 1
ATOM 743 N N . ALA A 1 90 ? -33.867 -3.648 -5.397 1.00 92.75 90 ALA A N 1
ATOM 744 C CA . ALA A 1 90 ? -33.402 -3.938 -6.753 1.00 92.75 90 ALA A CA 1
ATOM 745 C C . ALA A 1 90 ? -34.568 -4.298 -7.690 1.00 92.75 90 ALA A C 1
ATOM 747 O O . ALA A 1 90 ? -34.607 -3.834 -8.829 1.00 92.75 90 ALA A O 1
ATOM 748 N N . LYS A 1 91 ? -35.548 -5.068 -7.198 1.00 93.12 91 LYS A N 1
ATOM 749 C CA . LYS A 1 91 ? -36.769 -5.395 -7.948 1.00 93.12 91 LYS A CA 1
ATOM 750 C C . LYS A 1 91 ? -37.654 -4.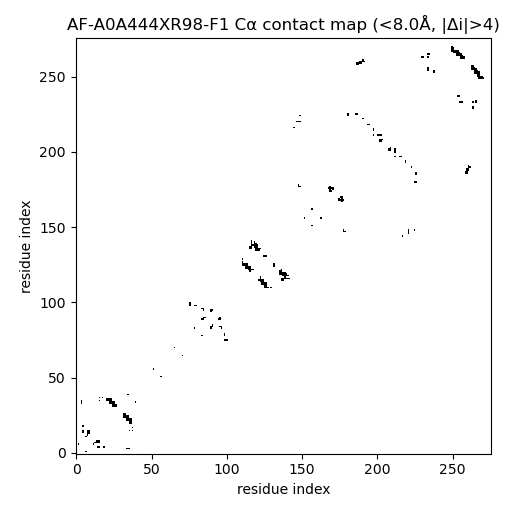181 -8.203 1.00 93.12 91 LYS A C 1
ATOM 752 O O . LYS A 1 91 ? -38.153 -4.049 -9.317 1.00 93.12 91 LYS A O 1
ATOM 757 N N . GLU A 1 92 ? -37.835 -3.317 -7.207 1.00 95.69 92 GLU A N 1
ATOM 758 C CA . GLU A 1 92 ? -38.613 -2.078 -7.329 1.00 95.69 92 GLU A CA 1
ATOM 759 C C . GLU A 1 92 ? -38.058 -1.173 -8.439 1.00 95.69 92 GLU A C 1
ATOM 761 O O . GLU A 1 92 ? -38.813 -0.665 -9.264 1.00 95.69 92 GLU A O 1
ATOM 766 N N . PHE A 1 93 ? -36.730 -1.069 -8.542 1.00 95.38 93 PHE A N 1
ATOM 767 C CA . PHE A 1 93 ? -36.049 -0.317 -9.602 1.00 95.38 93 PHE A CA 1
ATOM 768 C C . PHE A 1 93 ? -35.857 -1.106 -10.914 1.00 95.38 93 PHE A C 1
ATOM 770 O O . PHE A 1 93 ? -35.204 -0.617 -11.836 1.00 95.38 93 PHE A O 1
ATOM 777 N N . GLY A 1 94 ? -36.389 -2.329 -11.026 1.00 94.12 94 GLY A N 1
ATOM 778 C CA . GLY A 1 94 ? -36.263 -3.168 -12.224 1.00 94.12 94 GLY A CA 1
ATOM 779 C C . GLY A 1 94 ? -34.833 -3.635 -12.538 1.00 94.12 94 GLY A C 1
ATOM 780 O O . GLY A 1 94 ? -34.548 -4.043 -13.667 1.00 94.12 94 GLY A O 1
ATOM 781 N N . LEU A 1 95 ? -33.923 -3.586 -11.561 1.00 93.94 95 LEU A N 1
ATOM 782 C CA . LEU A 1 95 ? -32.523 -3.976 -11.711 1.00 93.94 95 LEU A CA 1
ATOM 783 C C . LEU A 1 95 ? -32.374 -5.503 -11.705 1.00 93.94 95 LEU A C 1
ATOM 785 O O . LEU A 1 95 ? -32.937 -6.207 -10.867 1.00 93.94 95 LEU A O 1
ATOM 789 N N . LYS A 1 96 ? -31.559 -6.023 -12.628 1.00 91.19 96 LYS A N 1
ATOM 790 C CA . LYS A 1 96 ? -31.184 -7.443 -12.704 1.00 91.19 96 LYS A CA 1
ATOM 791 C C . LYS A 1 96 ? -29.670 -7.568 -12.663 1.00 91.19 96 LYS A C 1
ATOM 793 O O . LYS A 1 96 ? -28.982 -6.985 -13.499 1.00 91.19 96 LYS A O 1
ATOM 798 N N . ILE A 1 97 ? -29.152 -8.335 -11.707 1.00 91.50 97 ILE A N 1
ATOM 799 C CA . ILE A 1 97 ? -27.712 -8.454 -11.467 1.00 91.50 97 ILE A CA 1
ATOM 800 C C . ILE A 1 97 ? -27.257 -9.860 -11.867 1.00 91.50 97 ILE A C 1
ATOM 802 O O . ILE A 1 97 ? -27.748 -10.869 -11.360 1.00 91.50 97 ILE A O 1
ATOM 806 N N . SER A 1 98 ? -26.306 -9.927 -12.800 1.00 91.69 98 SER A N 1
ATOM 807 C CA . SER A 1 98 ? -25.694 -11.188 -13.226 1.00 91.69 98 SER A CA 1
ATOM 808 C C . SER A 1 98 ? -24.814 -11.769 -12.119 1.00 91.69 98 SER A C 1
ATOM 810 O O . SER A 1 98 ? -23.979 -11.074 -11.547 1.00 91.69 98 SER A O 1
ATOM 812 N N . GLU A 1 99 ? -24.936 -13.074 -11.884 1.00 90.75 99 GLU A N 1
ATOM 813 C CA . GLU A 1 99 ? -24.067 -13.823 -10.961 1.00 90.75 99 GLU A CA 1
ATOM 814 C C . GLU A 1 99 ? -22.744 -14.262 -11.613 1.00 90.75 99 GLU A C 1
ATOM 816 O O . GLU A 1 99 ? -21.843 -14.780 -10.954 1.00 90.75 99 GLU A O 1
ATOM 821 N N . LYS A 1 100 ? -22.613 -14.058 -12.929 1.00 92.56 100 LYS A N 1
ATOM 822 C CA . LYS A 1 100 ? -21.403 -14.354 -13.701 1.00 92.56 100 LYS A CA 1
ATOM 823 C C . LYS A 1 100 ? -20.560 -13.094 -13.868 1.00 92.56 100 LYS A C 1
ATOM 825 O O . LYS A 1 100 ? -21.099 -12.013 -14.102 1.00 92.56 100 LYS A O 1
ATOM 830 N N . LEU A 1 101 ? -19.239 -13.262 -13.816 1.00 94.94 101 LEU A N 1
ATOM 831 C CA . LEU A 1 101 ? -18.283 -12.199 -14.129 1.00 94.94 101 LEU A CA 1
ATOM 832 C C . LEU A 1 101 ? -18.416 -11.758 -15.589 1.00 94.94 101 LEU A C 1
ATOM 834 O O . LEU A 1 101 ? -18.606 -12.592 -16.476 1.00 94.94 101 LEU A O 1
ATOM 838 N N . ALA A 1 102 ? -18.264 -10.456 -15.823 1.00 95.56 102 ALA A N 1
ATOM 839 C CA . ALA A 1 102 ? -18.231 -9.896 -17.165 1.00 95.56 102 ALA A CA 1
ATOM 840 C C . ALA A 1 102 ? -17.040 -10.461 -17.954 1.00 95.56 102 ALA A C 1
ATOM 842 O O . ALA A 1 102 ? -15.911 -10.492 -17.459 1.00 95.56 102 ALA A O 1
ATOM 843 N N . SER A 1 103 ? -17.307 -10.912 -19.180 1.00 96.31 103 SER A N 1
ATOM 844 C CA . SER A 1 103 ? -16.270 -11.323 -20.123 1.00 96.31 103 SER A CA 1
ATOM 845 C C . SER A 1 103 ? -15.885 -10.128 -20.984 1.00 96.31 103 SER A C 1
ATOM 847 O O . SER A 1 103 ? -16.757 -9.411 -21.470 1.00 96.31 103 SER A O 1
ATOM 849 N N . VAL A 1 104 ? -14.583 -9.899 -21.129 1.00 96.62 104 VAL A N 1
ATOM 850 C CA . VAL A 1 104 ? -14.028 -8.788 -21.902 1.00 96.62 104 VAL A CA 1
ATOM 851 C C . VAL A 1 104 ? -12.949 -9.351 -22.811 1.00 96.62 104 VAL A C 1
ATOM 853 O O . VAL A 1 104 ? -12.071 -10.085 -22.351 1.00 96.62 104 VAL A O 1
ATOM 856 N N . GLU A 1 105 ? -13.013 -9.009 -24.095 1.00 97.19 105 GLU A N 1
ATOM 857 C CA . GLU A 1 105 ? -11.958 -9.344 -25.045 1.00 97.19 105 GLU A CA 1
ATOM 858 C C . GLU A 1 105 ? -10.712 -8.504 -24.758 1.00 97.19 105 GLU A C 1
ATOM 860 O O . GLU A 1 105 ? -10.768 -7.279 -24.648 1.00 97.19 105 GLU A O 1
ATOM 865 N N . ALA A 1 106 ? -9.570 -9.172 -24.623 1.00 96.25 106 ALA A N 1
ATOM 866 C CA . ALA A 1 106 ? -8.295 -8.535 -24.336 1.00 96.25 106 ALA A CA 1
ATOM 867 C C . ALA A 1 106 ? -7.186 -9.145 -25.194 1.00 96.25 106 ALA A C 1
ATOM 869 O O . ALA A 1 106 ? -7.265 -10.292 -25.632 1.00 96.25 106 ALA A O 1
ATOM 870 N N . ARG A 1 107 ? -6.122 -8.369 -25.410 1.00 96.88 107 ARG A N 1
ATOM 871 C CA . ARG A 1 107 ? -4.947 -8.764 -26.194 1.00 96.88 107 ARG A CA 1
ATOM 872 C C . ARG A 1 107 ? -3.672 -8.523 -25.400 1.00 96.88 107 ARG A C 1
ATOM 874 O O . ARG A 1 107 ? -3.519 -7.481 -24.768 1.00 96.88 107 ARG A O 1
ATOM 881 N N . ILE A 1 108 ? -2.752 -9.481 -25.464 1.00 94.44 108 ILE A N 1
ATOM 882 C CA . ILE A 1 108 ? -1.410 -9.354 -24.891 1.00 94.44 108 ILE A CA 1
ATOM 883 C C . ILE A 1 108 ? -0.534 -8.672 -25.940 1.00 94.44 108 ILE A C 1
ATOM 885 O O . ILE A 1 108 ? -0.345 -9.205 -27.033 1.00 94.44 108 ILE A O 1
ATOM 889 N N . LEU A 1 109 ? -0.033 -7.475 -25.632 1.00 94.81 109 LEU A N 1
ATOM 890 C CA . LEU A 1 109 ? 0.892 -6.782 -26.525 1.00 94.81 109 LEU A CA 1
ATOM 891 C C . LEU A 1 109 ? 2.264 -7.477 -26.496 1.00 94.81 109 LEU A C 1
ATOM 893 O O . LEU A 1 109 ? 2.722 -7.849 -25.411 1.00 94.81 109 LEU A O 1
ATOM 897 N N . PRO A 1 110 ? 2.931 -7.649 -27.653 1.00 93.44 110 PRO A N 1
ATOM 898 C CA . PRO A 1 110 ? 4.291 -8.165 -27.676 1.00 93.44 110 PRO A CA 1
ATOM 899 C C . PRO A 1 110 ? 5.233 -7.188 -26.966 1.00 93.44 110 PRO A C 1
ATOM 901 O O . PRO A 1 110 ? 5.072 -5.969 -27.063 1.00 93.44 110 PRO A O 1
ATOM 904 N N . ALA A 1 111 ? 6.220 -7.726 -26.250 1.00 94.88 111 ALA A N 1
ATOM 905 C CA . ALA A 1 111 ? 7.225 -6.903 -25.590 1.00 94.88 111 ALA A CA 1
ATOM 906 C C . ALA A 1 111 ? 8.065 -6.139 -26.635 1.00 94.88 111 ALA A C 1
ATOM 908 O O . ALA A 1 111 ? 8.420 -6.716 -27.667 1.00 94.88 111 ALA A O 1
ATOM 909 N N . PRO A 1 112 ? 8.402 -4.859 -26.394 1.00 93.69 112 PRO A N 1
ATOM 910 C CA . PRO A 1 112 ? 9.297 -4.117 -27.270 1.00 93.69 112 PRO A CA 1
ATOM 911 C C . PRO A 1 112 ? 10.747 -4.565 -27.068 1.00 93.69 112 PRO A C 1
ATOM 913 O O . PRO A 1 112 ? 11.143 -4.974 -25.976 1.00 93.69 112 PRO A O 1
ATOM 916 N N . TRP A 1 113 ? 11.561 -4.430 -28.110 1.00 89.94 113 TRP A N 1
ATOM 917 C CA . TRP A 1 113 ? 13.004 -4.622 -27.999 1.00 89.94 113 TRP A CA 1
ATOM 918 C C . TRP A 1 113 ? 13.647 -3.433 -27.288 1.00 89.94 113 TRP A C 1
ATOM 920 O O . TRP A 1 113 ? 13.448 -2.284 -27.682 1.00 89.94 113 TRP A O 1
ATOM 930 N N . LEU A 1 114 ? 14.446 -3.712 -26.262 1.00 86.94 114 LEU A N 1
ATOM 931 C CA . LEU A 1 114 ? 15.264 -2.715 -25.582 1.00 86.94 114 LEU A CA 1
ATOM 932 C C . LEU A 1 114 ? 16.662 -2.714 -26.198 1.00 86.94 114 LEU A C 1
ATOM 934 O O . LEU A 1 114 ? 17.318 -3.757 -26.237 1.00 86.94 114 LEU A O 1
ATOM 938 N N . LYS A 1 115 ? 17.119 -1.548 -26.662 1.00 83.94 115 LYS A N 1
ATOM 939 C CA . LYS A 1 115 ? 18.451 -1.357 -27.245 1.00 83.94 115 LYS A CA 1
ATOM 940 C C . LYS A 1 115 ? 19.401 -0.748 -26.213 1.00 83.94 115 LYS A C 1
ATOM 942 O O . LYS A 1 115 ? 19.101 0.285 -25.622 1.00 83.94 115 LYS A O 1
ATOM 947 N N . TYR A 1 116 ? 20.547 -1.389 -26.034 1.00 78.50 116 TYR A N 1
ATOM 948 C CA . TYR A 1 116 ? 21.653 -0.979 -25.175 1.00 78.50 116 TYR A CA 1
ATOM 949 C C . TYR A 1 116 ? 22.863 -0.560 -26.012 1.00 78.50 116 TYR A C 1
ATOM 951 O O . TYR A 1 116 ? 22.879 -0.691 -27.239 1.00 78.50 116 TYR A O 1
ATOM 959 N N . HIS A 1 117 ? 23.872 -0.006 -25.340 1.00 72.88 117 HIS A N 1
ATOM 960 C CA . HIS A 1 117 ? 25.064 0.498 -26.004 1.00 72.88 117 HIS A CA 1
ATOM 961 C C . HIS A 1 117 ? 25.914 -0.629 -26.617 1.00 72.88 117 HIS A C 1
ATOM 963 O O . HIS A 1 117 ? 25.980 -1.741 -26.095 1.00 72.88 117 HIS A O 1
ATOM 969 N N . GLU A 1 118 ? 26.596 -0.330 -27.725 1.00 74.12 118 GLU A N 1
ATOM 970 C CA . GLU A 1 118 ? 27.293 -1.332 -28.539 1.00 74.12 118 GLU A CA 1
ATOM 971 C C . GLU A 1 118 ? 28.531 -1.943 -27.881 1.00 74.12 118 GLU A C 1
ATOM 973 O O . GLU A 1 118 ? 28.953 -3.023 -28.290 1.00 74.12 118 GLU A O 1
ATOM 978 N N . SER A 1 119 ? 29.108 -1.279 -26.878 1.00 69.94 119 SER A N 1
ATOM 979 C CA . SER A 1 119 ? 30.250 -1.808 -26.123 1.00 69.94 119 SER A CA 1
ATOM 980 C C . SER A 1 119 ? 29.848 -2.845 -25.068 1.00 69.94 119 SER A C 1
ATOM 982 O O . SER A 1 119 ? 30.720 -3.508 -24.509 1.00 69.94 119 SER A O 1
ATOM 984 N N . GLY A 1 120 ? 28.550 -2.993 -24.774 1.00 69.38 120 GLY A N 1
ATOM 985 C CA . GLY A 1 120 ? 28.045 -4.062 -23.913 1.00 69.38 120 GLY A CA 1
ATOM 986 C C . GLY A 1 120 ? 28.097 -5.425 -24.604 1.00 69.38 120 GLY A C 1
ATOM 987 O O . GLY A 1 120 ? 28.010 -5.517 -25.829 1.00 69.38 120 GLY A O 1
ATOM 988 N N . LYS A 1 121 ? 28.197 -6.507 -23.817 1.00 72.69 121 LYS A N 1
ATOM 989 C CA . LYS A 1 121 ? 28.150 -7.883 -24.352 1.00 72.69 121 LYS A CA 1
ATOM 990 C C . LYS A 1 121 ? 26.793 -8.185 -24.997 1.00 72.69 121 LYS A C 1
ATOM 992 O O . LYS A 1 121 ? 26.733 -8.860 -26.019 1.00 72.69 121 LYS A O 1
ATOM 997 N N . GLU A 1 122 ? 25.714 -7.661 -24.417 1.00 76.19 122 GLU A N 1
ATOM 998 C CA . GLU A 1 122 ? 24.349 -7.772 -24.938 1.00 76.19 122 GLU A CA 1
ATOM 999 C C . GLU A 1 122 ? 23.831 -6.406 -25.409 1.00 76.19 122 GLU A C 1
ATOM 1001 O O . GLU A 1 122 ? 23.604 -5.506 -24.603 1.00 76.19 122 GLU A O 1
ATOM 1006 N N . LYS A 1 123 ? 23.612 -6.266 -26.723 1.00 78.25 123 LYS A N 1
ATOM 1007 C CA . LYS A 1 123 ? 23.176 -5.004 -27.354 1.00 78.25 123 LYS A CA 1
ATOM 1008 C C . LYS A 1 123 ? 21.665 -4.823 -27.384 1.00 78.25 123 LYS A C 1
ATOM 1010 O O . LYS A 1 123 ? 21.181 -3.701 -27.400 1.00 78.25 123 LYS A O 1
ATOM 1015 N N . ASN A 1 124 ? 20.918 -5.919 -27.416 1.00 83.88 124 ASN A N 1
ATOM 1016 C CA . ASN A 1 124 ? 19.465 -5.905 -27.471 1.00 83.88 124 ASN A CA 1
ATOM 1017 C C . ASN A 1 124 ? 18.932 -6.891 -26.438 1.00 83.88 124 ASN A C 1
ATOM 1019 O O . ASN A 1 124 ? 19.484 -7.982 -26.291 1.00 83.88 124 ASN A O 1
ATOM 1023 N N . CYS A 1 125 ? 17.849 -6.540 -25.754 1.00 87.19 125 CYS A N 1
ATOM 1024 C CA . CYS A 1 125 ? 17.140 -7.479 -24.900 1.00 87.19 125 CYS A CA 1
ATOM 1025 C C . CYS A 1 125 ? 15.632 -7.406 -25.138 1.00 87.19 125 CYS A C 1
ATOM 1027 O O . CYS A 1 125 ? 15.071 -6.336 -25.376 1.00 87.19 125 CYS A O 1
ATOM 1029 N N . LEU A 1 126 ? 14.984 -8.568 -25.096 1.00 90.00 126 LEU A N 1
ATOM 1030 C CA . LEU A 1 126 ? 13.536 -8.683 -25.178 1.00 90.00 126 LEU A CA 1
ATOM 1031 C C . LEU A 1 126 ? 13.001 -9.000 -23.775 1.00 90.00 126 LEU A C 1
ATOM 1033 O O . LEU A 1 126 ? 13.296 -10.087 -23.263 1.00 90.00 126 LEU A O 1
ATOM 1037 N N . PRO A 1 127 ? 12.236 -8.092 -23.143 1.00 91.81 127 PRO A N 1
ATOM 1038 C CA . PRO A 1 127 ? 11.671 -8.323 -21.821 1.00 91.81 127 PRO A CA 1
ATOM 1039 C C . PRO A 1 127 ? 10.817 -9.590 -21.782 1.00 91.81 127 PRO A C 1
ATOM 1041 O O . PRO A 1 127 ? 10.006 -9.837 -22.675 1.00 91.81 127 PRO A O 1
ATOM 1044 N N . GLN A 1 128 ? 10.973 -10.374 -20.719 1.00 90.00 128 GLN A N 1
ATOM 1045 C CA . GLN A 1 128 ? 10.203 -11.592 -20.482 1.00 90.00 128 GLN A CA 1
ATOM 1046 C C . GLN A 1 128 ? 9.277 -11.364 -19.294 1.00 90.00 128 GLN A C 1
ATOM 1048 O O . GLN A 1 128 ? 9.716 -10.919 -18.237 1.00 90.00 128 GLN A O 1
ATOM 1053 N N . VAL A 1 129 ? 7.981 -11.645 -19.464 1.00 89.19 129 VAL A N 1
ATOM 1054 C CA . VAL A 1 129 ? 6.969 -11.514 -18.394 1.00 89.19 129 VAL A CA 1
ATOM 1055 C C . VAL A 1 129 ? 6.966 -10.111 -17.747 1.00 89.19 129 VAL A C 1
ATOM 1057 O O . VAL A 1 129 ? 6.784 -9.953 -16.543 1.00 89.19 129 VAL A O 1
ATOM 1060 N N . GLY A 1 130 ? 7.205 -9.070 -18.554 1.00 88.62 130 GLY A N 1
ATOM 1061 C CA . GLY A 1 130 ? 7.272 -7.680 -18.085 1.00 88.62 130 GLY A CA 1
ATOM 1062 C C . GLY A 1 130 ? 8.535 -7.327 -17.290 1.00 88.62 130 GLY A C 1
ATOM 1063 O O . GLY A 1 130 ? 8.568 -6.283 -16.648 1.00 88.62 130 GLY A O 1
ATOM 1064 N N . GLN A 1 131 ? 9.566 -8.174 -17.321 1.00 89.88 131 GLN A N 1
ATOM 1065 C CA . GLN A 1 131 ? 10.825 -7.971 -16.609 1.00 89.88 131 GLN A CA 1
ATOM 1066 C C . GLN A 1 131 ? 12.016 -7.988 -17.569 1.00 89.88 131 GLN A C 1
ATOM 1068 O O . GLN A 1 131 ? 12.026 -8.690 -18.583 1.00 89.88 131 GLN A O 1
ATOM 1073 N N . TRP A 1 132 ? 13.049 -7.223 -17.227 1.00 87.06 132 TRP A N 1
ATOM 1074 C CA . TRP A 1 132 ? 14.357 -7.261 -17.871 1.00 87.06 132 TRP A CA 1
ATOM 1075 C C . TRP A 1 132 ? 15.440 -7.005 -16.820 1.00 87.06 132 TRP A C 1
ATOM 1077 O O . TRP A 1 132 ? 15.178 -6.460 -15.750 1.00 87.06 132 TRP A O 1
ATOM 1087 N N . ASN A 1 133 ? 16.668 -7.410 -17.122 1.00 82.06 133 ASN A N 1
ATOM 1088 C CA . ASN A 1 133 ? 17.824 -7.205 -16.255 1.00 82.06 133 ASN A CA 1
ATOM 1089 C C . ASN A 1 133 ? 18.926 -6.493 -17.045 1.00 82.06 133 ASN A C 1
ATOM 1091 O O . ASN A 1 133 ? 19.086 -6.772 -18.229 1.00 82.06 133 ASN A O 1
ATOM 1095 N N . MET A 1 134 ? 19.696 -5.622 -16.391 1.00 76.88 134 MET A N 1
ATOM 1096 C CA . MET A 1 134 ? 20.833 -4.883 -16.948 1.00 76.88 134 MET A CA 1
ATOM 1097 C C . MET A 1 134 ? 22.185 -5.622 -16.877 1.00 76.88 134 MET A C 1
ATOM 1099 O O . MET A 1 134 ? 23.184 -5.110 -17.381 1.00 76.88 134 MET A O 1
ATOM 1103 N N . MET A 1 135 ? 22.248 -6.824 -16.290 1.00 73.88 135 MET A N 1
ATOM 1104 C CA . MET A 1 135 ? 23.472 -7.641 -16.284 1.00 73.88 135 MET A CA 1
ATOM 1105 C C . MET A 1 135 ? 24.027 -7.823 -17.705 1.00 73.88 135 MET A C 1
ATOM 1107 O O . MET A 1 135 ? 23.262 -8.107 -18.629 1.00 73.88 135 MET A O 1
ATOM 1111 N N . ASN A 1 136 ? 25.347 -7.653 -17.859 1.00 66.62 136 ASN A N 1
ATOM 1112 C CA . ASN A 1 136 ? 26.107 -7.765 -19.118 1.00 66.62 136 ASN A CA 1
ATOM 1113 C C . ASN A 1 136 ? 25.705 -6.791 -20.247 1.00 66.62 136 ASN A C 1
ATOM 1115 O O . ASN A 1 136 ? 26.209 -6.905 -21.367 1.00 66.62 136 ASN A O 1
ATOM 1119 N N . LYS A 1 137 ? 24.838 -5.814 -19.955 1.00 68.06 137 LYS A N 1
ATOM 1120 C CA . LYS A 1 137 ? 24.356 -4.799 -20.911 1.00 68.06 137 LYS A CA 1
ATOM 1121 C C . LYS A 1 137 ? 25.071 -3.456 -20.765 1.00 68.06 137 LYS A C 1
ATOM 1123 O O . LYS A 1 137 ? 24.972 -2.605 -21.643 1.00 68.06 137 LYS A O 1
ATOM 1128 N N . PHE A 1 138 ? 25.829 -3.285 -19.679 1.00 60.22 138 PHE A N 1
ATOM 1129 C CA . PHE A 1 138 ? 26.783 -2.194 -19.521 1.00 60.22 138 PHE A CA 1
ATOM 1130 C C . PHE A 1 138 ? 28.122 -2.591 -20.149 1.00 60.22 138 PHE A C 1
ATOM 1132 O O . PHE A 1 138 ? 28.892 -3.353 -19.574 1.00 60.22 138 PHE A O 1
ATOM 1139 N N . GLY A 1 139 ? 28.398 -2.062 -21.331 1.00 54.47 139 GLY A N 1
ATOM 1140 C CA . GLY A 1 139 ? 29.752 -1.652 -21.692 1.00 54.47 139 GLY A CA 1
ATOM 1141 C C . GLY A 1 139 ? 29.733 -0.138 -21.844 1.00 54.47 139 GLY A C 1
ATOM 1142 O O . GLY A 1 139 ? 28.651 0.403 -22.082 1.00 54.47 139 GLY A O 1
ATOM 1143 N N . ASN A 1 140 ? 30.893 0.519 -21.675 1.00 52.44 140 ASN A N 1
ATOM 1144 C CA . ASN A 1 140 ? 31.127 1.971 -21.793 1.00 52.44 140 ASN A CA 1
ATOM 1145 C C . ASN A 1 140 ? 29.910 2.736 -22.323 1.00 52.44 140 ASN A C 1
ATOM 1147 O O . ASN A 1 140 ? 29.706 2.787 -23.533 1.00 52.44 140 ASN A O 1
ATOM 1151 N N . LEU A 1 141 ? 29.064 3.238 -21.421 1.00 50.66 141 LEU A N 1
ATOM 1152 C CA . LEU A 1 141 ? 27.855 3.970 -21.786 1.00 50.66 141 LEU A CA 1
ATOM 1153 C C . LEU A 1 141 ? 28.269 5.162 -22.653 1.00 50.66 141 LEU A C 1
ATOM 1155 O O . LEU A 1 141 ? 28.975 6.041 -22.166 1.00 50.66 141 LEU A O 1
ATOM 1159 N N . SER A 1 142 ? 27.789 5.260 -23.892 1.00 44.09 142 SER A N 1
ATOM 1160 C CA . SER A 1 142 ? 28.026 6.455 -24.722 1.00 44.09 142 SER A CA 1
ATOM 1161 C C . SER A 1 142 ? 27.514 7.752 -24.077 1.00 44.09 142 SER A C 1
ATOM 1163 O O . SER A 1 142 ? 27.988 8.832 -24.419 1.00 44.09 142 SER A O 1
ATOM 1165 N N . TYR A 1 143 ? 26.579 7.645 -23.124 1.00 52.34 143 TYR A N 1
ATOM 1166 C CA . TYR A 1 143 ? 25.996 8.758 -22.363 1.00 52.34 143 TYR A CA 1
ATOM 1167 C C . TYR A 1 143 ? 26.147 8.596 -20.840 1.00 52.34 143 TYR A C 1
ATOM 1169 O O . TYR A 1 143 ? 25.406 9.207 -20.074 1.00 52.34 143 TYR A O 1
ATOM 1177 N N . GLY A 1 144 ? 27.065 7.739 -20.382 1.00 54.44 144 GLY A N 1
ATOM 1178 C CA . GLY A 1 144 ? 27.305 7.544 -18.955 1.00 54.44 144 GLY A CA 1
ATOM 1179 C C . GLY A 1 144 ? 28.012 8.750 -18.368 1.00 54.44 144 GLY A C 1
ATOM 1180 O O . GLY A 1 144 ? 29.043 9.181 -18.878 1.00 54.44 144 GLY A O 1
ATOM 1181 N N . PHE A 1 145 ? 27.462 9.291 -17.288 1.00 54.06 145 PHE A N 1
ATOM 1182 C CA . PHE A 1 145 ? 28.132 10.332 -16.531 1.00 54.06 145 PHE A CA 1
ATOM 1183 C C . PHE A 1 145 ? 29.174 9.707 -15.607 1.00 54.06 145 PHE A C 1
ATOM 1185 O O . PHE A 1 145 ? 28.843 8.893 -14.747 1.00 54.06 145 PHE A O 1
ATOM 1192 N N . GLN A 1 146 ? 30.434 10.088 -15.802 1.00 59.91 146 GLN A N 1
ATOM 1193 C CA . GLN A 1 146 ? 31.540 9.697 -14.937 1.00 59.91 146 GLN A CA 1
ATOM 1194 C C . GLN A 1 146 ? 31.599 10.669 -13.754 1.00 59.91 146 GLN A C 1
ATOM 1196 O O . GLN A 1 146 ? 31.799 11.869 -13.942 1.00 59.91 146 GLN A O 1
ATOM 1201 N N . ALA A 1 147 ? 31.365 10.168 -12.543 1.00 55.94 147 ALA A N 1
ATOM 1202 C CA . ALA A 1 147 ? 31.508 10.944 -11.319 1.00 55.94 147 ALA A CA 1
ATOM 1203 C C . ALA A 1 147 ? 32.842 10.590 -10.656 1.00 55.94 147 ALA A C 1
ATOM 1205 O O . ALA A 1 147 ? 32.986 9.504 -10.103 1.00 55.94 147 ALA A O 1
ATOM 1206 N N . ASN A 1 148 ? 33.799 11.517 -10.707 1.00 55.09 148 ASN A N 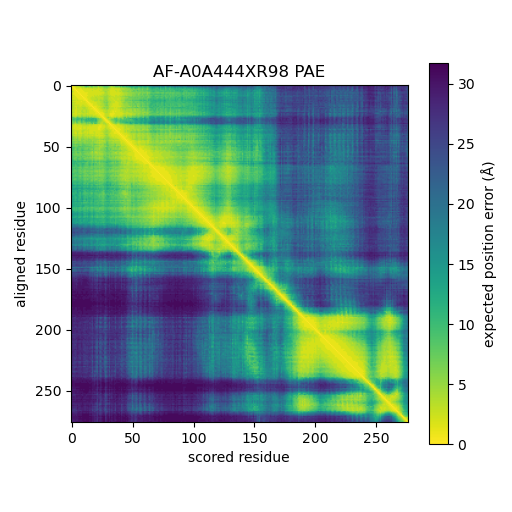1
ATOM 1207 C CA . ASN A 1 148 ? 35.151 11.291 -10.184 1.00 55.09 148 ASN A CA 1
ATOM 1208 C C . ASN A 1 148 ? 35.225 11.460 -8.657 1.00 55.09 148 ASN A C 1
ATOM 1210 O O . ASN A 1 148 ? 36.097 10.883 -8.013 1.00 55.09 148 ASN A O 1
ATOM 1214 N N . THR A 1 149 ? 34.297 12.225 -8.075 1.00 55.00 149 THR A N 1
ATOM 1215 C CA . THR A 1 149 ? 34.304 12.569 -6.649 1.00 55.00 149 THR A CA 1
ATOM 1216 C C . THR A 1 149 ? 32.911 12.422 -6.057 1.00 55.00 149 THR A C 1
ATOM 1218 O O . THR A 1 149 ? 31.926 12.931 -6.593 1.00 55.00 149 THR A O 1
ATOM 1221 N N . TRP A 1 150 ? 32.829 11.740 -4.919 1.00 64.00 150 TRP A N 1
ATOM 1222 C CA . TRP A 1 150 ? 31.606 11.544 -4.150 1.00 64.00 150 TRP A CA 1
ATOM 1223 C C . TRP A 1 150 ? 31.899 11.738 -2.660 1.00 64.00 150 TRP A C 1
ATOM 1225 O O . TRP A 1 150 ? 32.989 11.435 -2.181 1.00 64.00 150 TRP A O 1
ATOM 1235 N N . LEU A 1 151 ? 30.925 12.265 -1.917 1.00 63.09 151 LEU A N 1
ATOM 1236 C CA . LEU A 1 151 ? 31.036 12.498 -0.478 1.00 63.09 151 LEU A CA 1
ATOM 1237 C C . LEU A 1 151 ? 29.957 11.695 0.248 1.00 63.09 151 LEU A C 1
ATOM 1239 O O . LEU A 1 151 ? 28.768 11.897 0.007 1.00 63.09 151 LEU A O 1
ATOM 1243 N N . VAL A 1 152 ? 30.362 10.819 1.170 1.00 65.50 152 VAL A N 1
ATOM 1244 C CA . VAL A 1 152 ? 29.439 10.133 2.086 1.00 65.50 152 VAL A CA 1
ATOM 1245 C C . VAL A 1 152 ? 29.589 10.713 3.493 1.00 65.50 152 VAL A C 1
ATOM 1247 O O . VAL A 1 152 ? 30.655 10.591 4.100 1.00 65.50 152 VAL A O 1
ATOM 1250 N N . PRO A 1 153 ? 28.532 11.335 4.045 1.00 66.88 153 PRO A N 1
ATOM 1251 C CA . PRO A 1 153 ? 28.540 11.835 5.410 1.00 66.88 153 PRO A CA 1
ATOM 1252 C C . PRO A 1 153 ? 28.876 10.743 6.444 1.00 66.88 153 PRO A C 1
ATOM 1254 O O . PRO A 1 153 ? 28.342 9.632 6.366 1.00 66.88 153 PRO A O 1
ATOM 1257 N N . PRO A 1 154 ? 29.673 11.049 7.486 1.00 61.50 154 PRO A N 1
ATOM 1258 C CA . PRO A 1 154 ? 30.111 10.059 8.473 1.00 61.50 154 PRO A CA 1
ATOM 1259 C C . PRO A 1 154 ? 28.986 9.327 9.217 1.00 61.50 154 PRO A C 1
ATOM 1261 O O . PRO A 1 154 ? 29.190 8.201 9.660 1.00 61.50 154 PRO A O 1
ATOM 1264 N N . PHE A 1 155 ? 27.799 9.924 9.380 1.00 64.31 155 PHE A N 1
ATOM 1265 C CA . PHE A 1 155 ? 26.674 9.239 10.035 1.00 64.31 155 PHE A CA 1
ATOM 1266 C C . PHE A 1 155 ? 26.117 8.077 9.191 1.00 64.31 155 PHE A C 1
ATOM 1268 O O . PHE A 1 155 ? 25.581 7.127 9.755 1.00 64.31 155 PHE A O 1
ATOM 1275 N N . ILE A 1 156 ? 26.303 8.127 7.866 1.00 59.94 156 ILE A N 1
ATOM 1276 C CA . ILE A 1 156 ? 25.949 7.056 6.925 1.00 59.94 156 ILE A CA 1
ATOM 1277 C C . ILE A 1 156 ? 27.043 5.978 6.927 1.00 59.94 156 ILE A C 1
ATOM 1279 O O . ILE A 1 156 ? 26.741 4.791 7.008 1.00 59.94 156 ILE A O 1
ATOM 1283 N N . ALA A 1 157 ? 28.319 6.381 6.945 1.00 58.66 157 ALA A N 1
ATOM 1284 C CA . ALA A 1 157 ? 29.463 5.460 6.977 1.00 58.66 157 ALA A CA 1
ATOM 1285 C C . ALA A 1 157 ? 29.558 4.615 8.268 1.00 58.66 157 ALA A C 1
ATOM 1287 O O . ALA A 1 157 ? 30.165 3.548 8.274 1.00 58.66 157 ALA A O 1
ATOM 1288 N N . LYS A 1 158 ? 28.943 5.070 9.368 1.00 57.97 158 LYS A N 1
ATOM 1289 C CA . LYS A 1 158 ? 28.924 4.367 10.664 1.00 57.97 158 LYS A CA 1
ATOM 1290 C C . LYS A 1 158 ? 27.955 3.175 10.731 1.00 57.97 158 LYS A C 1
ATOM 1292 O O . LYS A 1 158 ? 27.944 2.489 11.747 1.00 57.97 158 LYS A O 1
ATOM 1297 N N . SER A 1 159 ? 27.170 2.910 9.679 1.00 58.97 159 SER A N 1
ATOM 1298 C CA . SER A 1 159 ? 26.287 1.732 9.560 1.00 58.97 159 SER A CA 1
ATOM 1299 C C . SER A 1 159 ? 26.699 0.844 8.367 1.00 58.97 159 SER A C 1
ATOM 1301 O O . SER A 1 159 ? 26.007 0.819 7.347 1.00 58.97 159 SER A O 1
ATOM 1303 N N . PRO A 1 160 ? 27.834 0.124 8.457 1.00 52.72 160 PRO A N 1
ATOM 1304 C CA . PRO A 1 160 ? 28.457 -0.572 7.324 1.00 52.72 160 PRO A CA 1
ATOM 1305 C C . PRO A 1 160 ? 27.633 -1.737 6.751 1.00 52.72 160 PRO A C 1
ATOM 1307 O O . PRO A 1 160 ? 27.838 -2.115 5.604 1.00 52.72 160 PRO A O 1
ATOM 1310 N N . SER A 1 161 ? 26.665 -2.280 7.494 1.00 56.50 161 SER A N 1
ATOM 1311 C CA . SER A 1 161 ? 25.777 -3.356 7.027 1.00 56.50 161 SER A CA 1
ATOM 1312 C C . SER A 1 161 ? 24.809 -2.940 5.908 1.00 56.50 161 SER A C 1
ATOM 1314 O O . SER A 1 161 ? 24.244 -3.809 5.252 1.00 56.50 161 SER A O 1
ATOM 1316 N N . ASN A 1 162 ? 24.649 -1.636 5.654 1.00 55.91 162 ASN A N 1
ATOM 1317 C CA . ASN A 1 162 ? 23.830 -1.099 4.561 1.00 55.91 162 ASN A CA 1
ATOM 1318 C C . ASN A 1 162 ? 24.662 -0.584 3.373 1.00 55.91 162 ASN A C 1
ATOM 1320 O O . ASN A 1 162 ? 24.093 -0.020 2.438 1.00 55.91 162 ASN A O 1
ATOM 1324 N N . PHE A 1 163 ? 25.992 -0.720 3.409 1.00 49.44 163 PHE A N 1
ATOM 1325 C CA . PHE A 1 163 ? 26.866 -0.126 2.401 1.00 49.44 163 PHE A CA 1
ATOM 1326 C C . PHE A 1 163 ? 27.390 -1.181 1.421 1.00 49.44 163 PHE A C 1
ATOM 1328 O O . PHE A 1 163 ? 28.135 -2.084 1.793 1.00 49.44 163 PHE A O 1
ATOM 1335 N N . VAL A 1 164 ? 27.014 -1.046 0.148 1.00 51.06 164 VAL A N 1
ATOM 1336 C CA . VAL A 1 164 ? 27.666 -1.752 -0.962 1.00 51.06 164 VAL A CA 1
ATOM 1337 C C . VAL A 1 164 ? 28.909 -0.948 -1.333 1.00 51.06 164 VAL A C 1
ATOM 1339 O O . VAL A 1 164 ? 28.811 0.264 -1.518 1.00 51.06 164 VAL A O 1
ATOM 1342 N N . ALA A 1 165 ? 30.072 -1.600 -1.417 1.00 49.38 165 ALA A N 1
ATOM 1343 C CA . ALA A 1 165 ? 31.306 -0.952 -1.854 1.00 49.38 165 ALA A CA 1
ATOM 1344 C C . ALA A 1 165 ? 31.069 -0.253 -3.202 1.00 49.38 165 ALA A C 1
ATOM 1346 O O . ALA A 1 165 ? 30.605 -0.879 -4.158 1.00 49.38 165 ALA A O 1
ATOM 1347 N N . LEU A 1 166 ? 31.328 1.054 -3.260 1.00 48.91 166 LEU A N 1
ATOM 1348 C CA . LEU A 1 166 ? 31.147 1.811 -4.491 1.00 48.91 166 LEU A CA 1
ATOM 1349 C C . LEU A 1 166 ? 32.247 1.430 -5.492 1.00 48.91 166 LEU A C 1
ATOM 1351 O O . LEU A 1 166 ? 33.388 1.222 -5.073 1.00 48.91 166 LEU A O 1
ATOM 1355 N N . PRO A 1 167 ? 31.933 1.337 -6.796 1.00 43.00 167 PRO A N 1
ATOM 1356 C CA . PRO A 1 167 ? 32.947 1.100 -7.814 1.00 43.00 167 PRO A CA 1
ATOM 1357 C C . PRO A 1 167 ? 33.980 2.231 -7.775 1.00 43.00 167 PRO A C 1
ATOM 1359 O O . PRO A 1 167 ? 33.611 3.402 -7.866 1.00 43.00 167 PRO A O 1
ATOM 1362 N N . ALA A 1 168 ? 35.255 1.884 -7.623 1.00 47.66 168 ALA A N 1
ATOM 1363 C CA . ALA A 1 168 ? 36.374 2.806 -7.792 1.00 47.66 168 ALA A CA 1
ATOM 1364 C C . ALA A 1 168 ? 36.990 2.605 -9.183 1.00 47.66 168 ALA A C 1
ATOM 1366 O O . ALA A 1 168 ? 36.909 1.507 -9.738 1.00 47.66 168 ALA A O 1
ATOM 1367 N N . GLU A 1 169 ? 37.569 3.664 -9.749 1.00 42.78 169 GLU A N 1
ATOM 1368 C CA . GLU A 1 169 ? 38.255 3.592 -11.041 1.00 42.78 169 GLU A CA 1
ATOM 1369 C C . GLU A 1 169 ? 39.434 2.611 -10.992 1.00 42.78 169 GLU A C 1
ATOM 1371 O O . GLU A 1 169 ? 40.213 2.591 -10.042 1.00 42.78 169 GLU A O 1
ATOM 1376 N N . ASP A 1 170 ? 39.547 1.817 -12.050 1.00 41.72 170 ASP A N 1
ATOM 1377 C CA . ASP A 1 170 ? 40.640 0.895 -12.339 1.00 41.72 170 ASP A CA 1
ATOM 1378 C C . ASP A 1 170 ? 41.373 1.441 -13.580 1.00 41.72 170 ASP A C 1
ATOM 1380 O O . ASP A 1 170 ? 40.735 1.789 -14.581 1.00 41.72 170 ASP A O 1
ATOM 1384 N N . GLU A 1 171 ? 42.705 1.544 -13.508 1.00 41.19 171 GLU A N 1
ATOM 1385 C CA . GLU A 1 171 ? 43.584 2.037 -14.584 1.00 41.19 171 GLU A CA 1
ATOM 1386 C C . GLU A 1 171 ? 43.414 1.272 -15.912 1.00 41.19 171 GLU A C 1
ATOM 1388 O O . GLU A 1 171 ? 43.693 1.815 -16.982 1.00 41.19 171 GLU A O 1
ATOM 1393 N N . SER A 1 172 ? 42.881 0.046 -15.884 1.00 41.97 172 SER A N 1
ATOM 1394 C CA . SER A 1 172 ? 42.600 -0.768 -17.069 1.00 41.97 172 SER A CA 1
ATOM 1395 C C . SER A 1 172 ? 41.539 -0.168 -18.002 1.00 41.97 172 SER A C 1
ATOM 1397 O O . SER A 1 172 ? 41.474 -0.543 -19.175 1.00 41.97 172 SER A O 1
ATOM 1399 N N . TRP A 1 173 ? 40.758 0.811 -17.530 1.00 40.97 173 TRP A N 1
ATOM 1400 C CA . TRP A 1 173 ? 39.706 1.487 -18.302 1.00 40.97 173 TRP A CA 1
ATOM 1401 C C . TRP A 1 173 ? 40.038 2.939 -18.671 1.00 40.97 173 TRP A C 1
ATOM 1403 O O . TRP A 1 173 ? 39.160 3.675 -19.123 1.00 40.97 173 TRP A O 1
ATOM 1413 N N . GLY A 1 174 ? 41.299 3.358 -18.517 1.00 41.59 174 GLY A N 1
ATOM 1414 C CA . GLY A 1 174 ? 41.750 4.700 -18.901 1.00 41.59 174 GLY A CA 1
ATOM 1415 C C . GLY A 1 174 ? 41.319 5.816 -17.942 1.00 41.59 174 GLY A C 1
ATOM 1416 O O . GLY A 1 174 ? 41.363 6.988 -18.315 1.00 41.59 174 GLY A O 1
ATOM 1417 N N . GLY A 1 175 ? 40.906 5.467 -16.720 1.00 47.12 175 GLY A N 1
ATOM 1418 C CA . GLY A 1 175 ? 40.783 6.416 -15.613 1.00 47.12 175 GLY A CA 1
ATOM 1419 C C . GLY A 1 175 ? 42.159 6.750 -15.037 1.00 47.12 175 GLY A C 1
ATOM 1420 O O . GLY A 1 175 ? 43.048 5.903 -15.024 1.00 47.12 175 GLY A O 1
ATOM 1421 N N . ASN A 1 176 ? 42.352 7.977 -14.552 1.00 47.59 176 ASN A N 1
ATOM 1422 C CA . ASN A 1 176 ? 43.584 8.384 -13.863 1.00 47.59 176 ASN A CA 1
ATOM 1423 C C . ASN A 1 176 ? 43.463 8.264 -12.334 1.00 47.59 176 ASN A C 1
ATOM 1425 O O . ASN A 1 176 ? 44.111 9.009 -11.600 1.00 47.59 176 ASN A O 1
ATOM 1429 N N . GLY A 1 177 ? 42.604 7.355 -11.864 1.00 46.84 177 GLY A N 1
ATOM 1430 C CA . GLY A 1 177 ? 42.446 7.047 -10.447 1.00 46.84 177 GLY A CA 1
ATOM 1431 C C . GLY A 1 177 ? 41.799 8.165 -9.633 1.00 46.84 177 GLY A C 1
ATOM 1432 O O . GLY A 1 177 ? 42.039 8.225 -8.432 1.00 46.84 177 GLY A O 1
ATOM 1433 N N . GLY A 1 178 ? 41.010 9.048 -10.261 1.00 50.34 178 GLY A N 1
ATOM 1434 C CA . GLY A 1 178 ? 40.278 10.114 -9.576 1.00 50.34 178 GLY A CA 1
ATOM 1435 C C . GLY A 1 178 ? 41.140 10.943 -8.617 1.00 50.34 178 GLY A C 1
ATOM 1436 O O . GLY A 1 178 ? 41.093 10.756 -7.406 1.00 50.34 178 GLY A O 1
ATOM 1437 N N . GLY A 1 179 ? 41.904 11.912 -9.123 1.00 53.00 179 GLY A N 1
ATOM 1438 C CA . GLY A 1 179 ? 42.630 12.796 -8.213 1.00 53.00 179 GLY A CA 1
ATOM 1439 C C . GLY A 1 179 ? 43.765 13.575 -8.837 1.00 53.00 179 GLY A C 1
ATOM 1440 O O . GLY A 1 179 ? 44.913 13.170 -8.765 1.00 53.00 179 GLY A O 1
ATOM 1441 N N . GLN A 1 180 ? 43.439 14.749 -9.366 1.00 47.38 180 GLN A N 1
ATOM 1442 C CA . GLN A 1 180 ? 44.216 15.975 -9.192 1.00 47.38 180 GLN A CA 1
ATOM 1443 C C . GLN A 1 180 ? 43.396 17.086 -9.838 1.00 47.38 180 GLN A C 1
ATOM 1445 O O . GLN A 1 180 ? 43.272 17.166 -11.061 1.00 47.38 180 GLN A O 1
ATOM 1450 N N . GLY A 1 181 ? 42.802 17.942 -9.002 1.00 46.59 181 GLY A N 1
ATOM 1451 C CA . GLY A 1 181 ? 42.396 19.263 -9.455 1.00 46.59 181 GLY A CA 1
ATOM 1452 C C . GLY A 1 181 ? 43.608 19.883 -10.140 1.00 46.59 181 GLY A C 1
ATOM 1453 O O . GLY A 1 181 ? 44.650 20.049 -9.509 1.00 46.59 181 GLY A O 1
ATOM 1454 N N . ARG A 1 182 ? 43.494 20.101 -11.452 1.00 49.62 182 ARG A N 1
ATOM 1455 C CA . ARG A 1 182 ? 44.551 20.648 -12.305 1.00 49.62 182 ARG A CA 1
ATOM 1456 C C . ARG A 1 182 ? 45.238 21.815 -11.603 1.00 49.62 182 ARG A C 1
ATOM 1458 O O . ARG A 1 182 ? 44.575 22.822 -11.395 1.00 49.62 182 ARG A O 1
ATOM 1465 N N . ASN A 1 183 ? 46.514 21.659 -11.247 1.00 51.66 183 ASN A N 1
ATOM 1466 C CA . ASN A 1 183 ? 47.558 22.681 -11.065 1.00 51.66 183 ASN A CA 1
ATOM 1467 C C . ASN A 1 183 ? 47.127 24.115 -10.651 1.00 51.66 183 ASN A C 1
ATOM 1469 O O . ASN A 1 183 ? 47.709 25.080 -11.133 1.00 51.66 183 ASN A O 1
ATOM 1473 N N . GLY A 1 184 ? 46.112 24.289 -9.797 1.00 53.78 184 GLY A N 1
ATOM 1474 C CA . GLY A 1 184 ? 45.548 25.608 -9.469 1.00 53.78 184 GLY A CA 1
ATOM 1475 C C . GLY A 1 184 ? 44.843 26.349 -10.624 1.00 53.78 184 GLY A C 1
ATOM 1476 O O . GLY A 1 184 ? 44.473 27.506 -10.458 1.00 53.78 184 GLY A O 1
ATOM 1477 N N . GLU A 1 185 ? 44.600 25.722 -11.784 1.00 54.50 185 GLU A N 1
ATOM 1478 C CA . GLU A 1 185 ? 44.108 26.411 -12.999 1.00 54.50 185 GLU A CA 1
ATOM 1479 C C . GLU A 1 185 ? 42.661 26.936 -12.905 1.00 54.50 185 GLU A C 1
ATOM 1481 O O . GLU A 1 185 ? 42.223 27.708 -13.756 1.00 54.50 185 GLU A O 1
ATOM 1486 N N . TYR A 1 186 ? 41.894 26.522 -11.893 1.00 55.12 186 TYR A N 1
ATOM 1487 C CA . TYR A 1 186 ? 40.464 26.838 -11.780 1.00 55.12 186 TYR A CA 1
ATOM 1488 C C . TYR A 1 186 ? 40.094 27.739 -10.601 1.00 55.12 186 TYR A C 1
ATOM 1490 O O . TYR A 1 186 ? 38.910 28.020 -10.406 1.00 55.12 186 TYR A O 1
ATOM 1498 N N . GLU A 1 187 ? 41.077 28.206 -9.829 1.00 57.31 187 GLU A N 1
ATOM 1499 C CA . GLU A 1 187 ? 40.837 29.067 -8.666 1.00 57.31 187 GLU A CA 1
ATOM 1500 C C . GLU A 1 187 ? 40.190 30.407 -9.074 1.00 57.31 187 GLU A C 1
ATOM 1502 O O . GLU A 1 187 ? 39.345 30.925 -8.356 1.00 57.31 187 GLU A O 1
ATOM 1507 N N . LEU A 1 188 ? 40.474 30.923 -10.275 1.00 62.28 188 LEU A N 1
ATOM 1508 C CA . LEU A 1 188 ? 39.953 32.211 -10.767 1.00 62.28 188 LEU A CA 1
ATOM 1509 C C . LEU A 1 188 ? 38.774 32.091 -11.752 1.00 62.28 188 LEU A C 1
ATOM 1511 O O . LEU A 1 188 ? 38.451 33.047 -12.457 1.00 62.28 188 LEU A O 1
ATOM 1515 N N . ARG A 1 189 ? 38.128 30.923 -11.840 1.00 72.62 189 ARG A N 1
ATOM 1516 C CA . ARG A 1 189 ? 37.001 30.718 -12.762 1.00 72.62 189 ARG A CA 1
ATOM 1517 C C . ARG A 1 189 ? 35.758 31.496 -12.305 1.00 72.62 189 ARG A C 1
ATOM 1519 O O . ARG A 1 189 ? 35.386 31.447 -11.135 1.00 72.62 189 ARG A O 1
ATOM 1526 N N . GLN A 1 190 ? 35.081 32.159 -13.242 1.00 80.81 190 GLN A N 1
ATOM 1527 C CA . GLN A 1 190 ? 33.836 32.898 -12.993 1.00 80.81 190 GLN A CA 1
ATOM 1528 C C . GLN A 1 190 ? 32.628 31.949 -12.938 1.00 80.81 190 GLN A C 1
ATOM 1530 O O . GLN A 1 190 ? 31.845 31.834 -13.883 1.00 80.81 190 GLN A O 1
ATOM 1535 N N . TRP A 1 191 ? 32.504 31.210 -11.835 1.00 82.19 191 TRP A N 1
ATOM 1536 C CA . TRP A 1 191 ? 31.462 30.195 -11.651 1.00 82.19 191 TRP A CA 1
ATOM 1537 C C . TRP A 1 191 ? 30.055 30.748 -11.833 1.00 82.19 191 TRP A C 1
ATOM 1539 O O . TRP A 1 191 ? 29.224 30.091 -12.460 1.00 82.19 191 TRP A O 1
ATOM 1549 N N . ALA A 1 192 ? 29.789 31.951 -11.319 1.00 83.12 192 ALA A N 1
ATOM 1550 C CA . ALA A 1 192 ? 28.469 32.557 -11.412 1.00 83.12 192 ALA A CA 1
ATOM 1551 C C . ALA A 1 192 ? 28.058 32.771 -12.877 1.00 83.12 192 ALA A C 1
ATOM 1553 O O . ALA A 1 192 ? 26.946 32.411 -13.265 1.00 83.12 192 ALA A O 1
ATOM 1554 N N . LEU A 1 193 ? 28.974 33.280 -13.706 1.00 85.12 193 LEU A N 1
ATOM 1555 C CA . LEU A 1 193 ? 28.731 33.491 -15.133 1.00 85.12 193 LEU A CA 1
ATOM 1556 C C . LEU A 1 193 ? 28.531 32.170 -15.880 1.00 85.12 193 LEU A C 1
ATOM 1558 O O . LEU A 1 193 ? 27.587 32.051 -16.658 1.00 85.12 193 LEU A O 1
ATOM 1562 N N . ASP A 1 194 ? 29.344 31.154 -15.598 1.00 83.38 194 ASP A N 1
ATOM 1563 C CA . ASP A 1 194 ? 29.217 29.847 -16.249 1.00 83.38 194 ASP A CA 1
ATOM 1564 C C . ASP A 1 194 ? 27.885 29.147 -15.922 1.00 83.38 194 ASP A C 1
ATOM 1566 O O . ASP A 1 194 ? 27.280 28.526 -16.801 1.00 83.38 194 ASP A O 1
ATOM 1570 N N . PHE A 1 195 ? 27.381 29.272 -14.687 1.00 87.12 195 PHE A N 1
ATOM 1571 C CA . PHE A 1 195 ? 26.059 28.749 -14.320 1.00 87.12 195 PHE A CA 1
ATOM 1572 C C . PHE A 1 195 ? 24.916 29.542 -14.967 1.00 87.12 195 PHE A C 1
ATOM 1574 O O . PHE A 1 195 ? 23.924 28.942 -15.384 1.00 87.12 195 PHE A O 1
ATOM 1581 N N . VAL A 1 196 ? 25.056 30.864 -15.111 1.00 87.56 196 VAL A N 1
ATOM 1582 C CA . VAL A 1 196 ? 24.079 31.701 -15.829 1.00 87.56 196 VAL A CA 1
ATOM 1583 C C . VAL A 1 196 ? 24.030 31.336 -17.315 1.00 87.56 196 VAL A C 1
ATOM 1585 O O . VAL A 1 196 ? 22.944 31.176 -17.872 1.00 87.56 196 VAL A O 1
ATOM 1588 N N . VAL A 1 197 ? 25.187 31.138 -17.952 1.00 86.81 197 VAL A N 1
ATOM 1589 C CA . VAL A 1 197 ? 25.282 30.694 -19.352 1.00 86.81 197 VAL A CA 1
ATOM 1590 C C . VAL A 1 197 ? 24.688 29.298 -19.530 1.00 86.81 197 VAL A C 1
ATOM 1592 O O . VAL A 1 197 ? 24.005 29.036 -20.515 1.00 86.81 197 VAL A O 1
ATOM 1595 N N . LEU A 1 198 ? 24.905 28.390 -18.578 1.00 86.56 198 LEU A N 1
ATOM 1596 C CA . LEU A 1 198 ? 24.292 27.065 -18.609 1.00 86.56 198 LEU A CA 1
ATOM 1597 C C . LEU A 1 198 ? 22.759 27.142 -18.529 1.00 86.56 198 LEU A C 1
ATOM 1599 O O . LEU A 1 198 ? 22.070 26.438 -19.268 1.00 86.56 198 LEU A O 1
ATOM 1603 N N . ALA A 1 199 ? 22.235 27.991 -17.642 1.00 86.50 199 ALA A N 1
ATOM 1604 C CA . ALA A 1 199 ? 20.799 28.172 -17.453 1.00 86.50 199 ALA A CA 1
ATOM 1605 C C . ALA A 1 199 ? 20.105 28.777 -18.686 1.00 86.50 199 ALA A C 1
ATOM 1607 O O . ALA A 1 199 ? 18.911 28.550 -18.876 1.00 86.50 199 ALA A O 1
ATOM 1608 N N . SER A 1 200 ? 20.839 29.507 -19.533 1.00 87.25 200 SER A N 1
ATOM 1609 C CA . SER A 1 200 ? 20.314 30.128 -20.754 1.00 87.25 200 SER A CA 1
ATOM 1610 C C . SER A 1 200 ? 20.403 29.251 -22.012 1.00 87.25 200 SER A C 1
ATOM 1612 O O . SER A 1 200 ? 19.933 29.663 -23.074 1.00 87.25 200 SER A O 1
ATOM 1614 N N . LEU A 1 201 ? 20.958 28.034 -21.926 1.00 86.12 201 LEU A N 1
ATOM 1615 C CA . LEU A 1 201 ? 20.999 27.098 -23.055 1.00 86.12 201 LEU A CA 1
ATOM 1616 C C . LEU A 1 201 ? 19.595 26.590 -23.434 1.00 86.12 201 LEU A C 1
ATOM 1618 O O . LEU A 1 201 ? 18.797 26.222 -22.569 1.00 86.12 201 LEU A O 1
ATOM 1622 N N . SER A 1 202 ? 19.327 26.501 -24.744 1.00 81.31 202 SER A N 1
ATOM 1623 C CA . SER A 1 202 ? 18.085 25.929 -25.286 1.00 81.31 202 SER A CA 1
ATOM 1624 C C . SER A 1 202 ? 17.910 24.458 -24.889 1.00 81.31 202 SER A C 1
ATOM 1626 O O . SER A 1 202 ? 18.883 23.727 -24.710 1.00 81.31 202 SER A O 1
ATOM 1628 N N . CYS A 1 203 ? 16.657 24.030 -24.747 1.00 80.00 203 CYS A N 1
ATOM 1629 C CA . CYS A 1 203 ? 16.264 22.673 -24.359 1.00 80.00 203 CYS A CA 1
ATOM 1630 C C . CYS A 1 203 ? 15.039 22.170 -25.145 1.00 80.00 203 CYS A C 1
ATOM 1632 O O . CYS A 1 203 ? 14.253 21.371 -24.631 1.00 80.00 203 CYS A O 1
ATOM 1634 N N . LYS A 1 204 ? 14.833 22.685 -26.363 1.00 85.12 204 LYS A N 1
ATOM 1635 C CA . LYS A 1 204 ? 13.623 22.442 -27.160 1.00 85.12 204 LYS A CA 1
ATOM 1636 C C . LYS A 1 204 ? 13.656 21.087 -27.861 1.00 85.12 204 LYS A C 1
ATOM 1638 O O . LYS A 1 204 ? 12.602 20.480 -28.028 1.00 85.12 204 LYS A O 1
ATOM 1643 N N . THR A 1 205 ? 14.838 20.614 -28.249 1.00 86.31 205 THR A N 1
ATOM 1644 C CA . THR A 1 205 ? 15.030 19.287 -28.853 1.00 86.31 205 THR A CA 1
ATOM 1645 C C . THR A 1 205 ? 15.674 18.306 -27.873 1.00 86.31 205 THR A C 1
ATOM 1647 O O . THR A 1 205 ? 16.224 18.696 -26.839 1.00 86.31 205 THR A O 1
ATOM 1650 N N . GLU A 1 206 ? 15.593 17.008 -28.171 1.00 69.69 206 GLU A N 1
ATOM 1651 C CA . GLU A 1 206 ? 16.259 15.973 -27.371 1.00 69.69 206 GLU A CA 1
ATOM 1652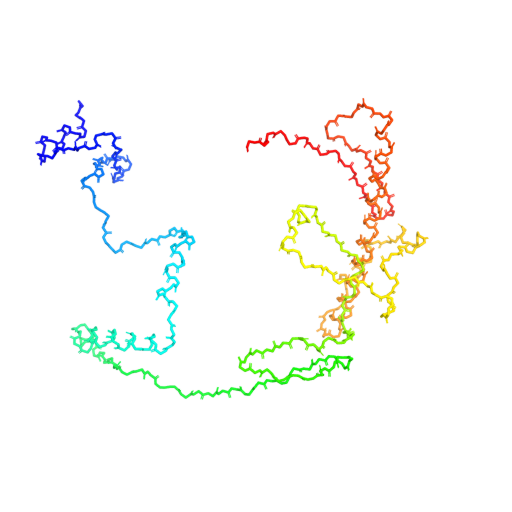 C C . GLU A 1 206 ? 17.777 16.171 -27.375 1.00 69.69 206 GLU A C 1
ATOM 1654 O O . GLU A 1 206 ? 18.422 16.122 -26.331 1.00 69.69 206 GLU A O 1
ATOM 1659 N N . GLU A 1 207 ? 18.339 16.503 -28.533 1.00 75.31 207 GLU A N 1
ATOM 1660 C CA . GLU A 1 207 ? 19.765 16.746 -28.713 1.00 75.31 207 GLU A CA 1
ATOM 1661 C C . GLU A 1 207 ? 20.228 17.955 -27.889 1.00 75.31 207 GLU A C 1
ATOM 1663 O O . GLU A 1 207 ? 21.257 17.894 -27.214 1.00 75.31 207 GLU A O 1
ATOM 1668 N N . GLU A 1 208 ? 19.446 19.039 -27.879 1.00 75.31 208 GLU A N 1
ATOM 1669 C CA . GLU A 1 208 ? 19.716 20.229 -27.066 1.00 75.31 208 GLU A CA 1
ATOM 1670 C C . GLU A 1 208 ? 19.681 19.920 -25.565 1.00 75.31 208 GLU A C 1
ATOM 1672 O O . GLU A 1 208 ? 20.569 20.355 -24.825 1.00 75.31 208 GLU A O 1
ATOM 1677 N N . ARG A 1 209 ? 18.699 19.124 -25.116 1.00 71.38 209 ARG A N 1
ATOM 1678 C CA . ARG A 1 209 ? 18.601 18.675 -23.718 1.00 71.38 209 ARG A CA 1
ATOM 1679 C C . ARG A 1 209 ? 19.824 17.869 -23.306 1.00 71.38 209 ARG A C 1
ATOM 1681 O O . ARG A 1 209 ? 20.440 18.192 -22.294 1.00 71.38 209 ARG A O 1
ATOM 1688 N N . VAL A 1 210 ? 20.243 16.907 -24.127 1.00 70.00 210 VAL A N 1
ATOM 1689 C CA . VAL A 1 210 ? 21.437 16.092 -23.859 1.00 70.00 210 VAL A CA 1
ATOM 1690 C C . VAL A 1 210 ? 22.696 16.960 -23.769 1.00 70.00 210 VAL A C 1
ATOM 1692 O O . VAL A 1 210 ? 23.512 16.779 -22.862 1.00 70.00 210 VAL A O 1
ATOM 1695 N N . VAL A 1 211 ? 22.867 17.932 -24.671 1.00 73.25 211 VAL A N 1
ATOM 1696 C CA . VAL A 1 211 ? 24.027 18.841 -24.652 1.00 73.25 211 VAL A CA 1
ATOM 1697 C C . VAL A 1 211 ? 24.032 19.709 -23.396 1.00 73.25 211 VAL A C 1
ATOM 1699 O O . VAL A 1 211 ? 25.080 19.857 -22.757 1.00 73.25 211 VAL A O 1
ATOM 1702 N N . ARG A 1 212 ? 22.881 20.280 -23.027 1.00 80.50 212 ARG A N 1
ATOM 1703 C CA . ARG A 1 212 ? 22.749 21.107 -21.826 1.00 80.50 212 ARG A CA 1
ATOM 1704 C C . ARG A 1 212 ? 23.019 20.292 -20.570 1.00 80.50 212 ARG A C 1
ATOM 1706 O O . ARG A 1 212 ? 23.832 20.714 -19.755 1.00 80.50 212 ARG A O 1
ATOM 1713 N N . ASP A 1 213 ? 22.401 19.127 -20.436 1.00 72.62 213 ASP A N 1
ATOM 1714 C CA . ASP A 1 213 ? 22.530 18.289 -19.247 1.00 72.62 213 ASP A CA 1
ATOM 1715 C C . ASP A 1 213 ? 23.973 17.773 -19.100 1.00 72.62 213 ASP A C 1
ATOM 1717 O O . ASP A 1 213 ? 24.521 17.750 -17.996 1.00 72.62 213 ASP A O 1
ATOM 1721 N N . ARG A 1 214 ? 24.665 17.500 -20.217 1.00 68.12 214 ARG A N 1
ATOM 1722 C CA . ARG A 1 214 ? 26.098 17.175 -20.204 1.00 68.12 214 ARG A CA 1
ATOM 1723 C C . ARG A 1 214 ? 26.971 18.339 -19.748 1.00 68.12 214 ARG A C 1
ATOM 1725 O O . ARG A 1 214 ? 27.880 18.140 -18.942 1.00 68.12 214 ARG A O 1
ATOM 1732 N N . LYS A 1 215 ? 26.710 19.552 -20.241 1.00 73.88 215 LYS A N 1
ATOM 1733 C CA . LYS A 1 215 ? 27.413 20.762 -19.785 1.00 73.88 215 LYS A CA 1
ATOM 1734 C C . LYS A 1 215 ? 27.125 21.050 -18.310 1.00 73.88 215 LYS A C 1
ATOM 1736 O O . LYS A 1 215 ? 28.046 21.426 -17.589 1.00 73.88 215 LYS A O 1
ATOM 1741 N N . ALA A 1 216 ? 25.891 20.818 -17.864 1.00 76.56 216 ALA A N 1
ATOM 1742 C CA . ALA A 1 216 ? 25.463 21.012 -16.485 1.00 76.56 216 ALA A CA 1
ATOM 1743 C C . ALA A 1 216 ? 26.200 20.077 -15.537 1.00 76.56 216 ALA A C 1
ATOM 1745 O O . ALA A 1 216 ? 26.786 20.534 -14.557 1.00 76.56 216 ALA A O 1
ATOM 1746 N N . PHE A 1 217 ? 26.233 18.790 -15.878 1.00 66.50 217 PHE A N 1
ATOM 1747 C CA . PHE A 1 217 ? 26.947 17.785 -15.109 1.00 66.50 217 PHE A CA 1
ATOM 1748 C C . PHE A 1 217 ? 28.435 18.131 -14.989 1.00 66.50 217 PHE A C 1
ATOM 1750 O O . PHE A 1 217 ? 28.948 18.240 -13.882 1.00 66.50 217 PHE A O 1
ATOM 1757 N N . LEU A 1 218 ? 29.119 18.407 -16.107 1.00 67.44 218 LEU A N 1
ATOM 1758 C CA . LEU A 1 218 ? 30.551 18.728 -16.090 1.00 67.44 218 LEU A CA 1
ATOM 1759 C C . LEU A 1 218 ? 30.870 20.003 -15.300 1.00 67.44 218 LEU A C 1
ATOM 1761 O O . LEU A 1 218 ? 31.882 20.055 -14.597 1.00 67.44 218 LEU A O 1
ATOM 1765 N N . LEU A 1 219 ? 30.035 21.039 -15.425 1.00 74.31 219 LEU A N 1
ATOM 1766 C CA . LEU A 1 219 ? 30.205 22.277 -14.670 1.00 74.31 219 LEU A CA 1
ATOM 1767 C C . LEU A 1 219 ? 30.008 22.030 -13.171 1.00 74.31 219 LEU A C 1
ATOM 1769 O O . LEU A 1 219 ? 30.840 22.462 -12.377 1.00 74.31 219 LEU A O 1
ATOM 1773 N N . HIS A 1 220 ? 28.957 21.296 -12.800 1.00 75.69 220 HIS A N 1
ATOM 1774 C CA . HIS A 1 220 ? 28.639 20.979 -11.414 1.00 75.69 220 HIS A CA 1
ATOM 1775 C C . HIS A 1 220 ? 29.692 20.073 -10.763 1.00 75.69 220 HIS A C 1
ATOM 1777 O O . HIS A 1 220 ? 30.146 20.378 -9.666 1.00 75.69 220 HIS A O 1
ATOM 1783 N N . SER A 1 221 ? 30.148 19.014 -11.436 1.00 69.00 221 SER A N 1
ATOM 1784 C CA . SER A 1 221 ? 31.191 18.125 -10.906 1.00 69.00 221 SER A CA 1
ATOM 1785 C C . SER A 1 221 ? 32.489 18.883 -10.628 1.00 69.00 221 SER A C 1
ATOM 1787 O O . SER A 1 221 ? 33.024 18.796 -9.528 1.00 69.00 221 SER A O 1
ATOM 1789 N N . ARG A 1 222 ? 32.945 19.719 -11.574 1.00 72.06 222 ARG A N 1
ATOM 1790 C CA . ARG A 1 222 ? 34.147 20.548 -11.370 1.00 72.06 222 ARG A CA 1
ATOM 1791 C C . ARG A 1 222 ? 33.972 21.573 -10.252 1.00 72.06 222 ARG A C 1
ATOM 1793 O O . ARG A 1 222 ? 34.921 21.852 -9.528 1.00 72.06 222 ARG A O 1
ATOM 1800 N N . PHE A 1 223 ? 32.777 22.144 -10.133 1.00 78.25 223 PHE A N 1
ATOM 1801 C CA . PHE A 1 223 ? 32.445 23.073 -9.059 1.00 78.25 223 PHE A CA 1
ATOM 1802 C C . PHE A 1 223 ? 32.534 22.395 -7.687 1.00 78.25 223 PHE A C 1
ATOM 1804 O O . PHE A 1 223 ? 33.176 22.922 -6.781 1.00 78.25 223 PHE A O 1
ATOM 1811 N N . VAL A 1 224 ? 31.945 21.203 -7.551 1.00 77.69 224 VAL A N 1
ATOM 1812 C CA . VAL A 1 224 ? 31.980 20.417 -6.312 1.00 77.69 224 VAL A CA 1
ATOM 1813 C C . VAL A 1 224 ? 33.411 20.026 -5.945 1.00 77.69 224 VAL A C 1
ATOM 1815 O O . VAL A 1 224 ? 33.789 20.202 -4.789 1.00 77.69 224 VAL A O 1
ATOM 1818 N N . ASP A 1 225 ? 34.228 19.581 -6.904 1.00 72.00 225 ASP A N 1
ATOM 1819 C CA . ASP A 1 225 ? 35.639 19.249 -6.655 1.00 72.00 225 ASP A CA 1
ATOM 1820 C C . ASP A 1 225 ? 36.392 20.430 -6.032 1.00 72.00 225 ASP A C 1
ATOM 1822 O O . ASP A 1 225 ? 37.064 20.293 -5.008 1.00 72.00 225 ASP A O 1
ATOM 1826 N N . ILE A 1 226 ? 36.239 21.620 -6.615 1.00 75.56 226 ILE A N 1
ATOM 1827 C CA . ILE A 1 226 ? 36.928 22.829 -6.153 1.00 75.56 226 ILE A CA 1
ATOM 1828 C C . ILE A 1 226 ? 36.412 23.273 -4.790 1.00 75.56 226 ILE A C 1
ATOM 1830 O O . ILE A 1 226 ? 37.221 23.595 -3.920 1.00 75.56 226 ILE A O 1
ATOM 1834 N N . LEU A 1 227 ? 35.099 23.212 -4.555 1.00 77.81 227 LEU A N 1
ATOM 1835 C CA . LEU A 1 227 ? 34.531 23.488 -3.237 1.00 77.81 227 LEU A CA 1
ATOM 1836 C C . LEU A 1 227 ? 35.055 22.530 -2.163 1.00 77.81 227 LEU A C 1
ATOM 1838 O O . LEU A 1 227 ? 35.328 22.967 -1.046 1.00 77.81 227 LEU A O 1
ATOM 1842 N N . ILE A 1 228 ? 35.232 21.246 -2.486 1.00 76.19 228 ILE A N 1
ATOM 1843 C CA . ILE A 1 228 ? 35.804 20.262 -1.560 1.00 76.19 228 ILE A CA 1
ATOM 1844 C C . ILE A 1 228 ? 37.249 20.634 -1.221 1.00 76.19 228 ILE A C 1
ATOM 1846 O O . ILE A 1 228 ? 37.609 20.666 -0.043 1.00 76.19 228 ILE A O 1
ATOM 1850 N N . PHE A 1 229 ? 38.076 20.967 -2.215 1.00 75.31 229 PHE A N 1
ATOM 1851 C CA . PHE A 1 229 ? 39.457 21.384 -1.962 1.00 75.31 229 PHE A CA 1
ATOM 1852 C C . PHE A 1 229 ? 39.537 22.681 -1.154 1.00 75.31 229 PHE A C 1
ATOM 1854 O O . PHE A 1 229 ? 40.315 22.740 -0.198 1.00 75.31 229 PHE A O 1
ATOM 1861 N N . MET A 1 230 ? 38.705 23.678 -1.473 1.00 77.94 230 MET A N 1
ATOM 1862 C CA . MET A 1 230 ? 38.591 24.915 -0.693 1.00 77.94 230 MET A CA 1
ATOM 1863 C C . MET A 1 230 ? 38.196 24.617 0.756 1.00 77.94 230 MET A C 1
ATOM 1865 O O . MET A 1 230 ? 38.852 25.083 1.683 1.00 77.94 230 MET A O 1
ATOM 1869 N N . ALA A 1 231 ? 37.188 23.769 0.975 1.00 79.44 231 ALA A N 1
ATOM 1870 C CA . ALA A 1 231 ? 36.761 23.379 2.314 1.00 79.44 231 ALA A CA 1
ATOM 1871 C C . ALA A 1 231 ? 37.878 22.660 3.090 1.00 79.44 231 ALA A C 1
ATOM 1873 O O . ALA A 1 231 ? 38.144 22.996 4.244 1.00 79.44 231 ALA A O 1
ATOM 1874 N N . ILE A 1 232 ? 38.584 21.711 2.465 1.00 78.62 232 ILE A N 1
ATOM 1875 C CA . ILE A 1 232 ? 39.713 21.001 3.087 1.00 78.62 232 ILE A CA 1
ATOM 1876 C C . ILE A 1 232 ? 40.840 21.976 3.444 1.00 78.62 232 ILE A C 1
ATOM 1878 O O . ILE A 1 232 ? 41.412 21.871 4.531 1.00 78.62 232 ILE A O 1
ATOM 1882 N N . LYS A 1 233 ? 41.176 22.913 2.550 1.00 78.12 233 LYS A N 1
ATOM 1883 C CA . LYS A 1 233 ? 42.219 23.924 2.769 1.00 78.12 233 LYS A CA 1
ATOM 1884 C C . LYS A 1 233 ? 41.855 24.841 3.938 1.00 78.12 233 LYS A C 1
ATOM 1886 O O . LYS A 1 233 ? 42.653 24.961 4.869 1.00 78.12 233 LYS A O 1
ATOM 1891 N N . ALA A 1 234 ? 40.639 25.383 3.938 1.00 81.25 234 ALA A N 1
ATOM 1892 C CA . ALA A 1 234 ? 40.108 26.230 5.001 1.00 81.25 234 ALA A CA 1
ATOM 1893 C C . ALA A 1 234 ? 40.086 25.507 6.362 1.00 81.25 234 ALA A C 1
ATOM 1895 O O . ALA A 1 234 ? 40.558 26.043 7.364 1.00 81.25 234 ALA A O 1
ATOM 1896 N N . ILE A 1 235 ? 39.622 24.252 6.408 1.00 80.88 235 ILE A N 1
ATOM 1897 C CA . ILE A 1 235 ? 39.602 23.444 7.638 1.00 80.88 235 ILE A CA 1
ATOM 1898 C C . ILE A 1 235 ? 41.024 23.147 8.126 1.00 80.88 235 ILE A C 1
ATOM 1900 O O . ILE A 1 235 ? 41.312 23.318 9.310 1.00 80.88 235 ILE A O 1
ATOM 1904 N N . LYS A 1 236 ? 41.946 22.748 7.237 1.00 79.62 236 LYS A N 1
ATOM 1905 C CA . LYS A 1 236 ? 43.356 22.520 7.601 1.00 79.62 236 LYS A CA 1
ATOM 1906 C C . LYS A 1 236 ? 44.012 23.789 8.145 1.00 79.62 236 LYS A C 1
ATOM 1908 O O . LYS A 1 236 ? 44.816 23.690 9.071 1.00 79.62 236 LYS A O 1
ATOM 1913 N N . HIS A 1 237 ? 43.682 24.955 7.589 1.00 80.56 237 HIS A N 1
ATOM 1914 C CA . HIS A 1 237 ? 44.157 26.241 8.089 1.00 80.56 237 HIS A CA 1
ATOM 1915 C C . HIS A 1 237 ? 43.661 26.490 9.520 1.00 80.56 237 HIS A C 1
ATOM 1917 O O . HIS A 1 237 ? 44.483 26.709 10.407 1.00 80.56 237 HIS A O 1
ATOM 1923 N N . VAL A 1 238 ? 42.354 26.337 9.769 1.00 80.88 238 VAL A N 1
ATOM 1924 C CA . VAL A 1 238 ? 41.750 26.478 11.108 1.00 80.88 238 VAL A CA 1
ATOM 1925 C C . VAL A 1 238 ? 42.342 25.495 12.118 1.00 80.88 238 VAL A C 1
ATOM 1927 O O . VAL A 1 238 ? 42.662 25.876 13.242 1.00 80.88 238 VAL A O 1
ATOM 1930 N N . MET A 1 239 ? 42.530 24.229 11.734 1.00 76.81 239 MET A N 1
ATOM 1931 C CA . MET A 1 239 ? 43.132 23.219 12.610 1.00 76.81 239 MET A CA 1
ATOM 1932 C C . MET A 1 239 ? 44.570 23.581 12.992 1.00 76.81 239 MET A C 1
ATOM 1934 O O . MET A 1 239 ? 44.958 23.402 14.142 1.00 76.81 239 MET A O 1
ATOM 1938 N N . LYS A 1 240 ? 45.360 24.120 12.055 1.00 77.81 240 LYS A N 1
ATOM 1939 C CA . LYS A 1 240 ? 46.730 24.579 12.330 1.00 77.81 240 LYS A CA 1
ATOM 1940 C C . LYS A 1 240 ? 46.767 25.863 13.164 1.00 77.81 240 LYS A C 1
ATOM 1942 O O . LYS A 1 240 ? 47.677 26.011 13.976 1.00 77.81 240 LYS A O 1
ATOM 1947 N N . SER A 1 241 ? 45.815 26.782 12.984 1.00 70.50 241 SER A N 1
ATOM 1948 C CA . SER A 1 241 ? 45.764 28.049 13.725 1.00 70.50 241 SER A CA 1
ATOM 1949 C C . SER A 1 241 ? 45.225 27.893 15.153 1.00 70.50 241 SER A C 1
ATOM 1951 O O . SER A 1 241 ? 45.750 28.532 16.060 1.00 70.50 241 SER A O 1
ATOM 1953 N N . ASN A 1 242 ? 44.247 27.010 15.393 1.00 60.59 242 ASN A N 1
ATOM 1954 C CA . ASN A 1 242 ? 43.700 26.750 16.736 1.00 60.59 242 ASN A CA 1
ATOM 1955 C C . ASN A 1 242 ? 44.676 26.023 17.677 1.00 60.59 242 ASN A C 1
ATOM 1957 O O . ASN A 1 242 ? 44.531 26.144 18.885 1.00 60.59 242 ASN A O 1
ATOM 1961 N N . ILE A 1 243 ? 45.703 25.332 17.163 1.00 55.69 243 ILE A N 1
ATOM 1962 C CA . ILE A 1 243 ? 46.781 24.762 18.001 1.00 55.69 243 ILE A CA 1
ATOM 1963 C C . ILE A 1 243 ? 47.602 25.874 18.697 1.00 55.69 243 ILE A C 1
ATOM 1965 O O . ILE A 1 243 ? 48.330 25.596 19.645 1.00 55.69 243 ILE A O 1
ATOM 1969 N N . LYS A 1 244 ? 47.481 27.143 18.267 1.00 50.28 244 LYS A N 1
ATOM 1970 C CA . LYS A 1 244 ? 48.222 28.279 18.839 1.00 50.28 244 LYS A CA 1
ATOM 1971 C C . LYS A 1 244 ? 47.411 29.208 19.753 1.00 50.28 244 LYS A C 1
ATOM 1973 O O . LYS A 1 244 ? 48.042 29.975 20.466 1.00 50.28 244 LYS A O 1
ATOM 1978 N N . ASN A 1 245 ? 46.075 29.148 19.767 1.00 51.28 245 ASN A N 1
ATOM 1979 C CA . ASN A 1 245 ? 45.231 30.075 20.539 1.00 51.28 245 ASN A CA 1
ATOM 1980 C C . ASN A 1 245 ? 44.055 29.346 21.220 1.00 51.28 245 ASN A C 1
ATOM 1982 O O . ASN A 1 245 ? 43.046 29.050 20.582 1.00 51.28 245 ASN A O 1
ATOM 1986 N N . GLU A 1 246 ? 44.151 29.120 22.533 1.00 48.94 246 GLU A N 1
ATOM 1987 C CA . GLU A 1 246 ? 43.047 28.647 23.384 1.00 48.94 246 GLU A CA 1
ATOM 1988 C C . GLU A 1 246 ? 42.277 29.832 23.992 1.00 48.94 246 GLU A C 1
ATOM 1990 O O . GLU A 1 246 ? 42.452 30.185 25.152 1.00 48.94 246 GLU A O 1
ATOM 1995 N N . SER A 1 247 ? 41.436 30.499 23.203 1.00 53.25 247 SER A N 1
ATOM 1996 C CA . SER A 1 247 ? 40.308 31.301 23.720 1.00 53.25 247 SER A CA 1
ATOM 1997 C C . SER A 1 247 ? 39.435 31.790 22.566 1.00 53.25 247 SER A C 1
ATOM 1999 O O . SER A 1 247 ? 39.562 32.918 22.109 1.00 53.25 247 SER A O 1
ATOM 2001 N N . ASN A 1 248 ? 38.524 30.945 22.077 1.00 52.75 248 ASN A N 1
ATOM 2002 C CA . ASN A 1 248 ? 37.518 31.377 21.104 1.00 52.75 248 ASN A CA 1
ATOM 2003 C C . ASN A 1 248 ? 36.104 31.177 21.659 1.00 52.75 248 ASN A C 1
ATOM 2005 O O . ASN A 1 248 ? 35.752 30.102 22.147 1.00 52.75 248 ASN A O 1
ATOM 2009 N N . SER A 1 249 ? 35.309 32.247 21.592 1.00 51.78 249 SER A N 1
ATOM 2010 C CA . SER A 1 249 ? 33.903 32.297 21.986 1.00 51.78 249 SER A CA 1
ATOM 2011 C C . SER A 1 249 ? 33.024 31.429 21.070 1.00 51.78 249 SER A C 1
ATOM 2013 O O . SER A 1 249 ? 33.330 31.256 19.885 1.00 51.78 249 SER A O 1
ATOM 2015 N N . PRO A 1 250 ? 31.918 30.862 21.585 1.00 52.56 250 PRO A N 1
ATOM 2016 C CA . PRO A 1 250 ? 31.012 30.068 20.770 1.00 52.56 250 PRO A CA 1
ATOM 2017 C C . PRO A 1 250 ? 30.262 31.002 19.813 1.00 52.56 250 PRO A C 1
ATOM 2019 O O . PRO A 1 250 ? 29.727 32.009 20.256 1.00 52.56 250 PRO A O 1
ATOM 2022 N N . SER A 1 251 ? 30.234 30.638 18.525 1.00 51.59 251 SER A N 1
ATOM 2023 C CA . SER A 1 251 ? 29.682 31.380 17.372 1.00 51.59 251 SER A CA 1
ATOM 2024 C C . SER A 1 251 ? 30.596 32.369 16.627 1.00 51.59 251 SER A C 1
ATOM 2026 O O . SER A 1 251 ? 30.097 33.098 15.765 1.00 51.59 251 SER A O 1
ATOM 2028 N N . SER A 1 252 ? 31.909 32.403 16.875 1.00 65.06 252 SER A N 1
ATOM 2029 C CA . SER A 1 252 ? 32.825 33.204 16.046 1.00 65.06 252 SER A CA 1
ATOM 2030 C C . SER A 1 252 ? 33.127 32.528 14.697 1.00 65.06 252 SER A C 1
ATOM 2032 O O . SER A 1 252 ? 33.225 31.300 14.584 1.00 65.06 252 SER A O 1
ATOM 2034 N N . ILE A 1 253 ? 33.243 33.338 13.637 1.00 68.19 253 ILE A N 1
ATOM 2035 C CA . ILE A 1 253 ? 33.792 32.890 12.351 1.00 68.19 253 ILE A CA 1
ATOM 2036 C C . ILE A 1 253 ? 35.256 32.519 12.602 1.00 68.19 253 ILE A C 1
ATOM 2038 O O . ILE A 1 253 ? 36.044 33.365 13.015 1.00 68.19 253 ILE A O 1
ATOM 2042 N N . LEU A 1 254 ? 35.606 31.251 12.381 1.00 67.69 254 LEU A N 1
ATOM 2043 C CA . LEU A 1 254 ? 36.955 30.735 12.618 1.00 67.69 254 LEU A CA 1
ATOM 2044 C C . LEU A 1 254 ? 37.893 31.070 11.457 1.00 67.69 254 LEU A C 1
ATOM 2046 O O . LEU A 1 254 ? 39.086 31.273 11.664 1.00 67.69 254 LEU A O 1
ATOM 2050 N N . HIS A 1 255 ? 37.359 31.098 10.235 1.00 74.88 255 HIS A N 1
ATOM 2051 C CA . HIS A 1 255 ? 38.100 31.454 9.032 1.00 74.88 255 HIS A CA 1
ATOM 2052 C C . HIS A 1 255 ? 37.141 31.772 7.886 1.00 74.88 255 HIS A C 1
ATOM 2054 O O . HIS A 1 255 ? 36.120 31.103 7.729 1.00 74.88 255 HIS A O 1
ATOM 2060 N N . GLU A 1 256 ? 37.493 32.761 7.076 1.00 78.31 256 GLU A N 1
ATOM 2061 C CA . GLU A 1 256 ? 36.805 33.097 5.835 1.00 78.31 256 GLU A CA 1
ATOM 2062 C C . GLU A 1 256 ? 37.846 33.183 4.718 1.00 78.31 256 GLU A C 1
ATOM 2064 O O . GLU A 1 256 ? 38.851 33.881 4.847 1.00 78.31 256 GLU A O 1
ATOM 2069 N N . GLU A 1 257 ? 37.618 32.437 3.640 1.00 78.25 257 GLU A N 1
ATOM 2070 C CA . GLU A 1 257 ? 38.460 32.425 2.447 1.00 78.25 257 GLU A CA 1
ATOM 2071 C C . GLU A 1 257 ? 37.600 32.810 1.244 1.00 78.25 257 GLU A C 1
ATOM 2073 O O . GLU A 1 257 ? 36.527 32.243 1.029 1.00 78.25 257 GLU A O 1
ATOM 2078 N N . ARG A 1 258 ? 38.067 33.773 0.446 1.00 76.25 258 ARG A N 1
ATOM 2079 C CA . ARG A 1 258 ? 37.402 34.194 -0.789 1.00 76.25 258 ARG A CA 1
ATOM 2080 C C . ARG A 1 258 ? 38.338 33.992 -1.970 1.00 76.25 258 ARG A C 1
ATOM 2082 O O . ARG A 1 258 ? 39.444 34.524 -1.973 1.00 76.25 258 ARG A O 1
ATOM 2089 N N . ILE A 1 259 ? 37.879 33.245 -2.968 1.00 71.19 259 ILE A N 1
ATOM 2090 C CA . ILE A 1 259 ? 38.600 32.979 -4.211 1.00 71.19 259 ILE A CA 1
ATOM 2091 C C . ILE A 1 259 ? 37.639 33.239 -5.378 1.00 71.19 259 ILE A C 1
ATOM 2093 O O . ILE A 1 259 ? 36.665 32.511 -5.567 1.00 71.19 259 ILE A O 1
ATOM 2097 N N . GLY A 1 260 ? 37.886 34.311 -6.138 1.00 75.12 260 GLY A N 1
ATOM 2098 C CA . GLY A 1 260 ? 37.003 34.740 -7.229 1.00 75.12 260 GLY A CA 1
ATOM 2099 C C . GLY A 1 260 ? 35.560 34.988 -6.760 1.00 75.12 260 GLY A C 1
ATOM 2100 O O . GLY A 1 260 ? 35.323 35.763 -5.826 1.00 75.12 260 GLY A O 1
ATOM 2101 N N . ASP A 1 261 ? 34.609 34.297 -7.398 1.00 75.69 261 ASP A N 1
ATOM 2102 C CA . ASP A 1 261 ? 33.171 34.334 -7.078 1.00 75.69 261 ASP A CA 1
ATOM 2103 C C . ASP A 1 261 ? 32.790 33.475 -5.853 1.00 75.69 261 ASP A C 1
ATOM 2105 O O . ASP A 1 261 ? 31.636 33.493 -5.424 1.00 75.69 261 ASP A O 1
ATOM 2109 N N . LEU A 1 262 ? 33.726 32.699 -5.294 1.00 78.75 262 LEU A N 1
ATOM 2110 C CA . LEU A 1 262 ? 33.465 31.761 -4.203 1.00 78.75 262 LEU A CA 1
ATOM 2111 C C . LEU A 1 262 ? 33.965 32.298 -2.864 1.00 78.75 262 LEU A C 1
ATOM 2113 O O . LEU A 1 262 ? 35.100 32.752 -2.745 1.00 78.75 262 LEU A O 1
ATOM 2117 N N . SER A 1 263 ? 33.133 32.186 -1.829 1.00 79.69 263 SER A N 1
ATOM 2118 C CA . SER A 1 263 ? 33.503 32.465 -0.438 1.00 79.69 263 SER A CA 1
ATOM 2119 C C . SER A 1 263 ? 33.176 31.264 0.446 1.00 79.69 263 SER A C 1
ATOM 2121 O O . SER A 1 263 ? 32.023 30.831 0.502 1.00 79.69 263 SER A O 1
ATOM 2123 N N . GLY A 1 264 ? 34.175 30.726 1.139 1.00 79.62 264 GLY A N 1
ATOM 2124 C CA . GLY A 1 264 ? 34.024 29.672 2.136 1.00 79.62 264 GLY A CA 1
ATOM 2125 C C . GLY A 1 264 ? 34.177 30.243 3.540 1.00 79.62 264 GLY A C 1
ATOM 2126 O O . GLY A 1 264 ? 35.173 30.898 3.832 1.00 79.62 264 GLY A O 1
ATOM 2127 N N . VAL A 1 265 ? 33.211 29.977 4.423 1.00 79.88 265 VAL A N 1
ATOM 2128 C CA . VAL A 1 265 ? 33.255 30.415 5.827 1.00 79.88 265 VAL A CA 1
ATOM 2129 C C . VAL A 1 265 ? 33.219 29.194 6.740 1.00 79.88 265 VAL A C 1
ATOM 2131 O O . VAL A 1 265 ? 32.271 28.410 6.703 1.00 79.88 265 VAL A O 1
ATOM 2134 N N . VAL A 1 266 ? 34.231 29.046 7.592 1.00 78.88 266 VAL A N 1
ATOM 2135 C CA . VAL A 1 266 ? 34.293 28.023 8.640 1.00 78.88 266 VAL A CA 1
ATOM 2136 C C . VAL A 1 266 ? 33.797 28.638 9.943 1.00 78.88 266 VAL A C 1
ATOM 2138 O O . VAL A 1 266 ? 34.354 29.621 10.432 1.00 78.88 266 VAL A O 1
ATOM 2141 N N . LYS A 1 267 ? 32.747 28.057 10.522 1.00 79.12 267 LYS A N 1
ATOM 2142 C CA . LYS A 1 267 ? 32.159 28.498 11.794 1.00 79.12 267 LYS A CA 1
ATOM 2143 C C . LYS A 1 267 ? 32.294 27.400 12.842 1.00 79.12 267 LYS A C 1
ATOM 2145 O O . LYS A 1 267 ? 32.232 26.218 12.508 1.00 79.12 267 LYS A O 1
ATOM 2150 N N . CYS A 1 268 ? 32.478 27.795 14.100 1.00 67.00 268 CYS A N 1
ATOM 2151 C CA . CYS A 1 268 ? 32.399 26.869 15.224 1.00 67.00 268 CYS A CA 1
ATOM 2152 C C . CYS A 1 268 ? 30.928 26.535 15.495 1.00 67.00 268 CYS A C 1
ATOM 2154 O O . CYS A 1 268 ? 30.115 27.451 15.642 1.00 67.00 268 CYS A O 1
ATOM 2156 N N . ASP A 1 269 ? 30.590 25.248 15.543 1.00 62.72 269 ASP A N 1
ATOM 2157 C CA . ASP A 1 269 ? 29.232 24.819 15.873 1.00 62.72 269 ASP A CA 1
ATOM 2158 C C . ASP A 1 269 ? 28.936 25.089 17.357 1.00 62.72 269 ASP A C 1
ATOM 2160 O O . ASP A 1 269 ? 29.811 24.957 18.223 1.00 62.72 269 ASP A O 1
ATOM 2164 N N . ILE A 1 270 ? 27.703 25.486 17.666 1.00 56.91 270 ILE A N 1
ATOM 2165 C CA . ILE A 1 270 ? 27.272 25.677 19.051 1.00 56.91 270 ILE A CA 1
ATOM 2166 C C . ILE A 1 270 ? 27.246 24.283 19.677 1.00 56.91 270 ILE A C 1
ATOM 2168 O O . ILE A 1 270 ? 26.625 23.371 19.136 1.00 56.91 270 ILE A O 1
ATOM 2172 N N . ARG A 1 271 ? 27.925 24.091 20.819 1.00 49.97 271 ARG A N 1
ATOM 2173 C CA . ARG A 1 271 ? 27.774 22.862 21.612 1.00 49.97 271 ARG A CA 1
ATOM 2174 C C . ARG A 1 271 ? 26.279 22.651 21.848 1.00 49.97 271 ARG A C 1
ATOM 2176 O O . ARG A 1 271 ? 25.693 23.365 22.657 1.00 49.97 271 ARG A O 1
ATOM 2183 N N . ASN A 1 272 ? 25.678 21.685 21.154 1.00 42.69 272 ASN A N 1
ATOM 2184 C CA . ASN A 1 272 ? 24.328 21.229 21.450 1.00 42.69 272 ASN A CA 1
ATOM 2185 C C . ASN A 1 272 ? 24.324 20.716 22.892 1.00 42.69 272 ASN A C 1
ATOM 2187 O O . ASN A 1 272 ? 24.771 19.604 23.180 1.00 42.69 272 ASN A O 1
ATOM 2191 N N . GLY A 1 273 ? 23.867 21.578 23.799 1.00 41.34 273 GLY A N 1
ATOM 2192 C CA . GLY A 1 273 ? 23.463 21.199 25.135 1.00 41.34 273 GLY A CA 1
ATOM 2193 C C . GLY A 1 273 ? 22.319 20.197 25.034 1.00 41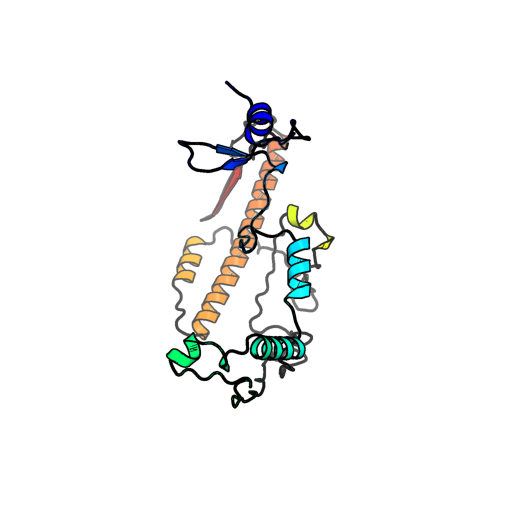.34 273 GLY A C 1
ATOM 2194 O O . GLY A 1 273 ? 21.375 20.397 24.275 1.00 41.34 273 GLY A O 1
ATOM 2195 N N . ASN A 1 274 ? 22.436 19.139 25.829 1.00 34.97 274 ASN A N 1
ATOM 2196 C CA . ASN A 1 274 ? 21.408 18.151 26.143 1.00 34.97 274 ASN A CA 1
ATOM 2197 C C . ASN A 1 274 ? 21.016 17.195 25.002 1.00 34.97 274 ASN A C 1
ATOM 2199 O O . ASN A 1 274 ? 19.980 17.332 24.358 1.00 34.97 274 ASN A O 1
ATOM 2203 N N . ARG A 1 275 ? 21.801 16.118 24.864 1.00 36.16 275 ARG A N 1
ATOM 2204 C CA . ARG A 1 275 ? 21.208 14.794 24.634 1.00 36.16 275 ARG A CA 1
ATOM 2205 C C . ARG A 1 275 ? 20.652 14.304 25.974 1.00 36.16 275 ARG A C 1
ATOM 2207 O O . ARG A 1 275 ? 21.442 13.979 26.858 1.00 36.16 275 ARG A O 1
ATOM 2214 N N . VAL A 1 276 ? 19.328 14.311 26.110 1.00 34.53 276 VAL A N 1
ATOM 2215 C CA . VAL A 1 276 ? 18.592 13.382 26.984 1.00 34.53 276 VAL A CA 1
ATOM 2216 C C . VAL A 1 276 ? 18.183 12.200 26.118 1.00 34.53 276 VAL A C 1
ATOM 2218 O O . VAL A 1 276 ? 17.783 12.461 24.959 1.00 34.53 276 VAL A O 1
#

Secondary structure (DSSP, 8-state):
---HHHHHHHHH----S-TTSPEEEES-GGG-EEEEGGG--PPTTPPP-SPPPHHHHHHHHHHH---HHHHHHHHHHHHHHHTGGG-HHHHHTT----SSPPP----PPPPPPEE--TTSS--EE--BTTB---TTT-SS-TT----------HHHHT-GGG-PPPPPP-GGGT---S----TTTTTT--HHHHHHHHHTS--SSHHHHHHHHHHHHHHHHHHHHHHHHHHHHHHHHHHHHHTT-----TT-EEEEEEETTEEEEEEPPP------

Mean predicted aligned error: 17.05 Å

Nearest PDB structures (foldseek):
  7swq-assembly1_A  TM=8.128E-01  e=7.666E-12  Arabidopsis thaliana
  4krf-assembly1_A  TM=8.486E-01  e=7.780E-07  Homo sapiens
  4w5n-assembly1_A  TM=8.289E-01  e=1.343E-06  Homo sapiens
  5js2-assembly1_A  TM=8.069E-01  e=1.933E-06  Homo sapiens
  8d71-assembly1_A  TM=8.233E-01  e=3.768E-06  Homo sapiens

Organism: Arachis hypogaea (NCBI:txid3818)

InterPro domains:
  IPR003100 PAZ domain [PF02170] (3-60)
  IPR003100 PAZ domain [PS50821] (1-44)
  IPR025697 CLU domain [PS51823] (169-276)
  IPR032472 Argonaute linker 2 domain [PF16488] (70-116)
  IPR036085 PAZ domain superfamily [SSF101690] (2-85)

pLDDT: mean 77.69, std 17.24, range [34.53, 97.19]

Radius of gyration: 35.42 Å; Cα contacts (8 Å, |Δi|>4): 198; chains: 1; bounding box: 87×52×74 Å